Protein AF-A0A0M0JF30-F1 (afdb_monomer)

Sequence (344 aa):
MTTSAVTVLGWRHLWGKITLVKEGELALVRTWDGRMRVLGRGLYLSSTVGPTAVRKHNSNEDYMQLGIFHVVHVVPGKVGLATHNGKPLLLTEGHHMINDALFKFERSADLTDEYIHVSTAHIITVPTDKIGLAIIAGEGHILSPGRHIFNDPVFQFIGFKDSTEPHIGLHSKHRLYVPKGQIALVAVDGQPHMLENGVYCFDAAAFVYKQTADAKTPYLFIHTLHRMYLPEGQIALVMYDGRGELIETPGVHVIDSPTFELKGFEKSTVEFMTVGECSRVLVKAGHVGKLNISGSNELLPPGVHEYRETQNVSYEGSSPRTCVFSLRNGFLNCLNNVHVCLSS

Organism: NCBI:txid1460289

Mean predicted aligned error: 9.82 Å

Secondary structure (DSSP, 8-state):
-------HHHHHHHHTTEEEEPTTEEEEEE-TTS-EEEE-SEEEEHHHH--SEEEEEETT-SEEEETTEEEEEE-TTEEEEEEETTEEEEEPSEEEEEE-TTEEEEEEEETT-SEEEETTEEEEEE-TTEEEEEEETTEEEEEPSEEEEEE-TT-EEEEEEETT-SEEEETTEEEEEE-TTEEEEEEETTEEEEE-SEEEEEE-SSEEEEEEEETT-SEEEETTEEEEEE-TTEEEEEEETTEEEEE-S-EEEEEE-TT-EEEEEEETT-SEEEETTEEEEEE-TT--EEEEETTEEEEE-SEEEEEE-SS-EEEE------------SS-----S--------

Solvent-accessible surface area (backbone atoms only — not comparable to full-atom values): 19879 Å² total; per-residue (Å²): 136,85,80,78,76,77,51,74,70,56,53,60,58,50,58,78,35,52,47,75,32,50,86,68,27,34,30,46,30,32,30,71,88,68,47,79,48,83,41,60,64,44,81,45,58,29,90,86,39,44,52,82,44,76,48,77,41,55,63,84,52,48,67,48,77,60,90,42,36,37,41,37,45,22,55,82,70,29,36,26,36,27,29,48,77,85,39,58,39,80,38,64,58,45,79,45,80,46,82,43,78,55,53,44,80,76,50,74,44,56,69,81,48,49,72,46,76,37,90,38,31,38,40,36,43,28,50,86,66,28,30,31,35,34,32,52,84,86,41,46,44,80,39,66,54,44,79,47,79,47,79,42,82,64,55,42,81,76,49,75,45,59,54,77,46,52,70,46,76,38,81,34,34,35,41,36,36,27,56,84,68,23,31,31,40,36,26,54,75,81,44,62,47,78,40,58,57,46,79,48,78,48,82,40,83,50,63,43,81,77,51,74,44,56,60,73,46,52,68,47,78,44,95,34,40,36,37,36,36,39,56,82,66,35,29,39,33,30,32,47,82,87,39,28,44,76,48,61,76,56,44,79,49,78,47,82,42,82,57,58,42,82,77,50,77,44,55,62,82,50,48,68,50,75,32,80,30,28,36,41,38,44,25,53,85,81,30,53,31,37,38,33,55,82,86,44,78,45,80,37,67,54,45,81,46,80,44,81,50,86,56,72,73,47,78,51,83,46,72,72,69,78,80,75,79,75,85,73,73,100,63,92,74,89,74,90,73,90,80,82,84,85,82,130

pLDDT: mean 88.03, std 17.02, range [33.09, 98.56]

Nearest PDB structures (foldseek):
  5zt5-assembly1_A  TM=2.927E-01  e=8.020E-01  Salmonella enterica subsp. enterica serovar Typhimurium str. LT2
  5zt6-assembly1_A  TM=2.930E-01  e=1.069E+00  Salmonella enterica subsp. enterica serovar Typhimurium str. LT2
  5zvx-assembly1_A  TM=3.028E-01  e=1.176E+00  Salmonella enterica subsp. enterica serovar Typhimurium str. LT2
  5zv0-assembly1_A  TM=2.979E-01  e=1.234E+00  Salmonella enterica subsp. enterica serovar Typhimurium str. LT2
  8eeu-assembly1_B  TM=1.040E-01  e=6.659E-02  Venezuelan equine encephalitis virus

Structure (mmCIF, N/CA/C/O backbone):
data_AF-A0A0M0JF30-F1
#
_entry.id   AF-A0A0M0JF30-F1
#
loop_
_atom_site.group_PDB
_atom_site.id
_atom_site.type_symbol
_atom_site.label_atom_id
_atom_site.label_alt_id
_atom_site.label_comp_id
_atom_site.label_asym_id
_atom_site.label_entity_id
_atom_site.label_seq_id
_atom_site.pdbx_PDB_ins_code
_atom_site.Cartn_x
_atom_site.Cartn_y
_atom_site.Cartn_z
_atom_site.occupancy
_atom_site.B_iso_or_equiv
_atom_site.auth_seq_id
_atom_site.auth_comp_id
_atom_site.auth_asym_id
_atom_site.auth_atom_id
_atom_site.pdbx_PDB_model_num
ATOM 1 N N . MET A 1 1 ? 61.739 5.883 -66.279 1.00 41.72 1 MET A N 1
ATOM 2 C CA . MET A 1 1 ? 60.907 6.517 -65.235 1.00 41.72 1 MET A CA 1
ATOM 3 C C . MET A 1 1 ? 59.865 7.383 -65.923 1.00 41.72 1 MET A C 1
ATOM 5 O O . MET A 1 1 ? 60.154 8.513 -66.282 1.00 41.72 1 MET A O 1
ATOM 9 N N . THR A 1 2 ? 58.693 6.825 -66.210 1.00 39.97 2 THR A N 1
ATOM 10 C CA . THR A 1 2 ? 57.559 7.564 -66.776 1.00 39.97 2 THR A CA 1
ATOM 11 C C . THR A 1 2 ? 56.780 8.189 -65.626 1.00 39.97 2 THR A C 1
ATOM 13 O O . THR A 1 2 ? 56.027 7.510 -64.932 1.00 39.97 2 THR A O 1
ATOM 16 N N . THR A 1 3 ? 57.014 9.474 -65.378 1.00 46.22 3 THR A N 1
ATOM 17 C CA . THR A 1 3 ? 56.206 10.306 -64.487 1.00 46.22 3 THR A CA 1
ATOM 18 C C . THR A 1 3 ? 54.838 10.506 -65.131 1.00 46.22 3 THR A C 1
ATOM 20 O O . THR A 1 3 ? 54.646 11.380 -65.972 1.00 46.22 3 THR A O 1
ATOM 23 N N . SER A 1 4 ? 53.878 9.654 -64.775 1.00 49.16 4 SER A N 1
ATOM 24 C CA . SER A 1 4 ? 52.482 9.820 -65.170 1.00 49.16 4 SER A CA 1
ATOM 25 C C . SER A 1 4 ? 51.970 11.144 -64.604 1.00 49.16 4 SER A C 1
ATOM 27 O O . SER A 1 4 ? 51.728 11.267 -63.403 1.00 49.16 4 SER A O 1
ATOM 29 N N . ALA A 1 5 ? 51.849 12.155 -65.462 1.00 51.00 5 ALA A N 1
ATOM 30 C CA . ALA A 1 5 ? 51.277 13.441 -65.108 1.00 51.00 5 ALA A CA 1
ATOM 31 C C . ALA A 1 5 ? 49.800 13.234 -64.751 1.00 51.00 5 ALA A C 1
ATOM 33 O O . ALA A 1 5 ? 48.959 13.013 -65.622 1.00 51.00 5 ALA A O 1
ATOM 34 N N . VAL A 1 6 ? 49.477 13.283 -63.457 1.00 53.25 6 VAL A N 1
ATOM 35 C CA . VAL A 1 6 ? 48.089 13.359 -62.998 1.00 53.25 6 VAL A CA 1
ATOM 36 C C . VAL A 1 6 ? 47.555 14.706 -63.474 1.00 53.25 6 VAL A C 1
ATOM 38 O O . VAL A 1 6 ? 47.860 15.752 -62.908 1.00 53.25 6 VAL A O 1
ATOM 41 N N . THR A 1 7 ? 46.801 14.689 -64.570 1.00 58.72 7 THR A N 1
ATOM 42 C CA . THR A 1 7 ? 46.134 15.871 -65.122 1.00 58.72 7 THR A CA 1
ATOM 43 C C . THR A 1 7 ? 45.338 16.586 -64.028 1.00 58.72 7 THR A C 1
ATOM 45 O O . THR A 1 7 ? 44.637 15.935 -63.256 1.00 58.72 7 THR A O 1
ATOM 48 N N . VAL A 1 8 ? 45.403 17.920 -63.985 1.00 59.78 8 VAL A N 1
ATOM 49 C CA . VAL A 1 8 ? 44.746 18.810 -62.998 1.00 59.78 8 VAL A CA 1
ATOM 50 C C . VAL A 1 8 ? 43.248 18.499 -62.786 1.00 59.78 8 VAL A C 1
ATOM 52 O O . VAL A 1 8 ? 42.714 18.693 -61.693 1.00 59.78 8 VAL A O 1
ATOM 55 N N . LEU A 1 9 ? 42.577 17.938 -63.799 1.00 59.94 9 LEU A N 1
ATOM 56 C CA . LEU A 1 9 ? 41.198 17.436 -63.724 1.00 59.94 9 LEU A CA 1
ATOM 57 C C . LEU A 1 9 ? 41.025 16.266 -62.735 1.00 59.94 9 LEU A C 1
ATOM 59 O O . LEU A 1 9 ? 40.041 16.221 -61.997 1.00 59.94 9 LEU A O 1
ATOM 63 N N . GLY A 1 10 ? 42.001 15.361 -62.658 1.00 63.41 10 GLY A N 1
ATOM 64 C CA . GLY A 1 10 ? 42.012 14.241 -61.716 1.00 63.41 10 GLY A CA 1
ATOM 65 C C . GLY A 1 10 ? 42.163 14.686 -60.260 1.00 63.41 10 GLY A C 1
ATOM 66 O O . GLY A 1 10 ? 41.569 14.079 -59.373 1.00 63.41 10 GLY A O 1
ATOM 67 N N . TRP A 1 11 ? 42.876 15.790 -60.007 1.00 67.81 11 TRP A N 1
ATOM 68 C CA . TRP A 1 11 ? 43.065 16.330 -58.656 1.00 67.81 11 TRP A CA 1
ATOM 69 C C . TRP A 1 11 ? 41.749 16.852 -58.071 1.00 67.81 11 TRP A C 1
ATOM 71 O O . TRP A 1 11 ? 41.362 16.446 -56.980 1.00 67.81 11 TRP A O 1
ATOM 81 N N . ARG A 1 12 ? 40.992 17.671 -58.819 1.00 67.25 12 ARG A N 1
ATOM 82 C CA . ARG A 1 12 ? 39.662 18.149 -58.378 1.00 67.25 12 ARG A CA 1
ATOM 83 C C . ARG A 1 12 ? 38.691 16.996 -58.107 1.00 67.25 12 ARG A C 1
ATOM 85 O O . ARG A 1 12 ? 37.943 17.046 -57.133 1.00 67.25 12 ARG A O 1
ATOM 92 N N . HIS A 1 13 ? 38.745 15.943 -58.924 1.00 69.06 13 HIS A N 1
ATOM 93 C CA . HIS A 1 13 ? 37.949 14.735 -58.713 1.00 69.06 13 HIS A CA 1
ATOM 94 C C . HIS A 1 13 ? 38.357 13.967 -57.440 1.00 69.06 13 HIS A C 1
ATOM 96 O O . HIS A 1 13 ? 37.501 13.396 -56.767 1.00 69.06 13 HIS A O 1
ATOM 102 N N . LEU A 1 14 ? 39.645 13.985 -57.078 1.00 68.06 14 LEU A N 1
ATOM 103 C CA . LEU A 1 14 ? 40.159 13.378 -55.849 1.00 68.06 14 LEU A CA 1
ATOM 104 C C . LEU A 1 14 ? 39.697 14.134 -54.590 1.00 68.06 14 LEU A C 1
ATOM 106 O O . LEU A 1 14 ? 39.295 13.503 -53.618 1.00 68.06 14 LEU A O 1
ATOM 110 N N . TRP A 1 15 ? 39.690 15.472 -54.609 1.00 69.56 15 TRP A N 1
ATOM 111 C CA . TRP A 1 15 ? 39.236 16.281 -53.464 1.00 69.56 15 TRP A CA 1
ATOM 112 C C . TRP A 1 15 ? 37.744 16.134 -53.178 1.00 69.56 15 TRP A C 1
ATOM 114 O O . TRP A 1 15 ? 37.362 16.026 -52.016 1.00 69.56 15 TRP A O 1
ATOM 124 N N . GLY A 1 16 ? 36.907 16.027 -54.217 1.00 70.62 16 GLY A N 1
ATOM 125 C CA . GLY A 1 16 ? 35.475 15.729 -54.059 1.00 70.62 16 GLY A CA 1
ATOM 126 C C . GLY A 1 16 ? 35.187 14.347 -53.452 1.00 70.62 16 GLY A C 1
ATOM 127 O O . GLY A 1 16 ? 34.051 14.038 -53.110 1.00 70.62 16 GLY A O 1
ATOM 128 N N . LYS A 1 17 ? 36.225 13.520 -53.312 1.00 75.62 17 LYS A N 1
ATOM 129 C CA . LYS A 1 17 ? 36.197 12.152 -52.801 1.00 75.62 17 LYS A CA 1
ATOM 130 C C . LYS A 1 17 ? 36.766 12.041 -51.379 1.00 75.62 17 LYS A C 1
ATOM 132 O O . LYS A 1 17 ? 36.772 10.962 -50.793 1.00 75.62 17 LYS A O 1
ATOM 137 N N . ILE A 1 18 ? 37.229 13.127 -50.773 1.00 83.69 18 ILE A N 1
ATOM 138 C CA . ILE A 1 18 ? 37.760 13.088 -49.409 1.00 83.69 18 ILE A CA 1
ATOM 139 C C . ILE A 1 18 ? 36.637 13.358 -48.403 1.00 83.69 18 ILE A C 1
ATOM 141 O O . ILE A 1 18 ? 35.949 14.373 -48.470 1.00 83.69 18 ILE A O 1
ATOM 145 N N . THR A 1 19 ? 36.467 12.456 -47.437 1.00 86.38 19 THR A N 1
ATOM 146 C CA . THR A 1 19 ? 35.558 12.639 -46.301 1.00 86.38 19 THR A CA 1
ATOM 147 C C . THR A 1 19 ? 36.366 12.998 -45.059 1.00 86.38 19 THR A C 1
ATOM 149 O O . THR A 1 19 ? 37.074 12.159 -44.509 1.00 86.38 19 THR A O 1
ATOM 152 N N . LEU A 1 20 ? 36.250 14.247 -44.605 1.00 90.75 20 LEU A N 1
ATOM 153 C CA . LEU A 1 20 ? 36.764 14.690 -43.307 1.00 90.75 20 LEU A CA 1
ATOM 154 C C . LEU A 1 20 ? 35.711 14.445 -42.222 1.00 90.75 20 LEU A C 1
ATOM 156 O O . LEU A 1 20 ? 34.623 15.012 -42.311 1.00 90.75 20 LEU A O 1
ATOM 160 N N . VAL A 1 21 ? 36.029 13.647 -41.210 1.00 91.44 21 VAL A N 1
ATOM 161 C CA . VAL A 1 21 ? 35.212 13.479 -40.001 1.00 91.44 21 VAL A CA 1
ATOM 162 C C . VAL A 1 21 ? 35.856 14.303 -38.895 1.00 91.44 21 VAL A C 1
ATOM 164 O O . VAL A 1 21 ? 37.025 14.076 -38.559 1.00 91.44 21 VAL A O 1
ATOM 167 N N . LYS A 1 22 ? 35.132 15.305 -38.390 1.00 93.12 22 LYS A N 1
ATOM 168 C CA . LYS A 1 22 ? 35.663 16.212 -37.368 1.00 93.12 22 LYS A CA 1
ATOM 169 C C . LYS A 1 22 ? 35.711 15.526 -36.002 1.00 93.12 22 LYS A C 1
ATOM 171 O O . LYS A 1 22 ? 35.195 14.431 -35.801 1.00 93.12 22 LYS A O 1
ATOM 176 N N . GLU A 1 23 ? 36.375 16.172 -35.054 1.00 92.62 23 GLU A N 1
ATOM 177 C CA . GLU A 1 23 ? 36.302 15.762 -33.654 1.00 92.62 23 GLU A CA 1
ATOM 178 C C . GLU A 1 23 ? 34.869 15.904 -33.132 1.00 92.62 23 GLU A C 1
ATOM 180 O O . GLU A 1 23 ? 34.202 16.891 -33.436 1.00 92.62 23 GLU A O 1
ATOM 185 N N . GLY A 1 24 ? 34.391 14.897 -32.399 1.00 89.56 24 GLY A N 1
ATOM 186 C CA . GLY A 1 24 ? 32.994 14.826 -31.966 1.00 89.56 24 GLY A CA 1
ATOM 187 C C . GLY A 1 24 ? 32.004 14.453 -33.076 1.00 89.56 24 GLY A C 1
ATOM 188 O O . GLY A 1 24 ? 30.802 14.558 -32.868 1.00 89.56 24 GLY A O 1
ATOM 189 N N . GLU A 1 25 ? 32.472 14.024 -34.254 1.00 91.50 25 GLU A N 1
ATOM 190 C CA . GLU A 1 25 ? 31.624 13.450 -35.302 1.00 91.50 25 GLU A CA 1
ATOM 191 C C . GLU A 1 25 ? 31.934 11.959 -35.496 1.00 91.50 25 GLU A C 1
ATOM 193 O O . GLU A 1 25 ? 33.078 11.513 -35.385 1.00 91.50 25 GLU A O 1
ATOM 198 N N . LEU A 1 26 ? 30.906 11.192 -35.848 1.00 90.69 26 LEU A N 1
ATOM 199 C CA . LEU A 1 26 ? 31.018 9.843 -36.393 1.00 90.69 26 LEU A CA 1
ATOM 200 C C . LEU A 1 26 ? 30.411 9.838 -37.794 1.00 90.69 26 LEU A C 1
ATOM 202 O O . LEU A 1 26 ? 29.371 10.453 -38.035 1.00 90.69 26 LEU A O 1
ATOM 206 N N . ALA A 1 27 ? 31.049 9.146 -38.737 1.00 89.56 27 ALA A N 1
ATOM 207 C CA . ALA A 1 27 ? 30.497 8.971 -40.076 1.00 89.56 27 ALA A CA 1
ATOM 208 C C . ALA A 1 27 ? 30.123 7.512 -40.329 1.00 89.56 27 ALA A C 1
ATOM 210 O O . ALA A 1 27 ? 30.971 6.622 -40.274 1.00 89.56 27 ALA A O 1
ATOM 211 N N . LEU A 1 28 ? 28.856 7.278 -40.664 1.00 90.44 28 LEU A N 1
ATOM 212 C CA . LEU A 1 28 ? 28.396 6.004 -41.200 1.00 90.44 28 LEU A CA 1
ATOM 213 C C . LEU A 1 28 ? 28.615 6.002 -42.708 1.00 90.44 28 LEU A C 1
ATOM 215 O O . LEU A 1 28 ? 28.140 6.900 -43.412 1.00 90.44 28 LEU A O 1
ATOM 219 N N . VAL A 1 29 ? 29.335 4.997 -43.203 1.00 89.00 29 VAL A N 1
ATOM 220 C CA . VAL A 1 29 ? 29.642 4.858 -44.628 1.00 89.00 29 VAL A CA 1
ATOM 221 C C . VAL A 1 29 ? 29.258 3.483 -45.148 1.00 89.00 29 VAL A C 1
ATOM 223 O O . VAL A 1 29 ? 29.541 2.467 -44.511 1.00 89.00 29 VAL A O 1
ATOM 226 N N . ARG A 1 30 ? 28.641 3.455 -46.333 1.00 87.00 30 ARG A N 1
ATOM 227 C CA . ARG A 1 30 ? 28.403 2.218 -47.085 1.00 87.00 30 ARG A CA 1
ATOM 228 C C . ARG A 1 30 ? 29.497 2.042 -48.120 1.00 87.00 30 ARG A C 1
ATOM 230 O O . ARG A 1 30 ? 29.514 2.782 -49.101 1.00 87.00 30 ARG A O 1
ATOM 237 N N . THR A 1 31 ? 30.392 1.085 -47.911 1.00 83.75 31 THR A N 1
ATOM 238 C CA . THR A 1 31 ? 31.472 0.784 -48.850 1.00 83.75 31 THR A CA 1
ATOM 239 C C . THR A 1 31 ? 30.946 0.227 -50.175 1.00 83.75 31 THR A C 1
ATOM 241 O O . THR A 1 31 ? 29.804 -0.221 -50.276 1.00 83.75 31 THR A O 1
ATOM 244 N N . TRP A 1 32 ? 31.776 0.261 -51.219 1.00 81.44 32 TRP A N 1
ATOM 245 C CA . TRP A 1 32 ? 31.429 -0.252 -52.554 1.00 81.44 32 TRP A CA 1
ATOM 246 C C . TRP A 1 32 ? 31.109 -1.759 -52.574 1.00 81.44 32 TRP A C 1
ATOM 248 O O . TRP A 1 32 ? 30.333 -2.203 -53.413 1.00 81.44 32 TRP A O 1
ATOM 258 N N . ASP A 1 33 ? 31.657 -2.530 -51.630 1.00 83.06 33 ASP A N 1
ATOM 259 C CA . ASP A 1 33 ? 31.335 -3.948 -51.396 1.00 83.06 33 ASP A CA 1
ATOM 260 C C . ASP A 1 33 ? 29.982 -4.142 -50.675 1.00 83.06 33 ASP A C 1
ATOM 262 O O . ASP A 1 33 ? 29.605 -5.257 -50.321 1.00 83.06 33 ASP A O 1
ATOM 266 N N . GLY A 1 34 ? 29.260 -3.048 -50.420 1.00 82.12 34 GLY A N 1
ATOM 267 C CA . GLY A 1 34 ? 27.979 -3.026 -49.732 1.00 82.12 34 GLY A CA 1
ATOM 268 C C . GLY A 1 34 ? 28.070 -3.114 -48.209 1.00 82.12 34 GLY A C 1
ATOM 269 O O . GLY A 1 34 ? 27.023 -3.012 -47.569 1.00 82.12 34 GLY A O 1
ATOM 270 N N . ARG A 1 35 ? 29.266 -3.273 -47.622 1.00 84.31 35 ARG A N 1
ATOM 271 C CA . ARG A 1 35 ? 29.443 -3.334 -46.164 1.00 84.31 35 ARG A CA 1
ATOM 272 C C . ARG A 1 35 ? 29.259 -1.959 -45.525 1.00 84.31 35 ARG A C 1
ATOM 274 O O . ARG A 1 35 ? 29.458 -0.916 -46.143 1.00 84.31 35 ARG A O 1
ATOM 281 N N . MET A 1 36 ? 28.883 -1.961 -44.255 1.00 85.94 36 MET A N 1
ATOM 282 C CA . MET A 1 36 ? 28.769 -0.747 -43.454 1.00 85.94 36 MET A CA 1
ATOM 283 C C . MET A 1 36 ? 30.015 -0.593 -42.591 1.00 85.94 36 MET A C 1
ATOM 285 O O . MET A 1 36 ? 30.516 -1.575 -42.041 1.00 85.94 36 MET A O 1
ATOM 289 N N . ARG A 1 37 ? 30.532 0.631 -42.479 1.00 86.06 37 ARG A N 1
ATOM 290 C CA . ARG A 1 37 ? 31.631 0.964 -41.566 1.00 86.06 37 ARG A CA 1
ATOM 291 C C . ARG A 1 37 ? 31.313 2.244 -40.805 1.00 86.06 37 ARG A C 1
ATOM 293 O O . ARG A 1 37 ? 30.724 3.169 -41.362 1.00 86.06 37 ARG A O 1
ATOM 300 N N . VAL A 1 38 ? 31.741 2.292 -39.547 1.00 87.88 38 VAL A N 1
ATOM 301 C CA . VAL A 1 38 ? 31.746 3.509 -38.729 1.00 87.88 38 VAL A CA 1
ATOM 302 C C . VAL A 1 38 ? 33.148 4.106 -38.802 1.00 87.88 38 VAL A C 1
ATOM 304 O O . VAL A 1 38 ? 34.129 3.415 -38.531 1.00 87.88 38 VAL A O 1
ATOM 307 N N . LEU A 1 39 ? 33.255 5.366 -39.210 1.00 89.25 39 LEU A N 1
ATOM 308 C CA . LEU A 1 39 ? 34.511 6.109 -39.259 1.00 89.25 39 LEU A CA 1
ATOM 309 C C . LEU A 1 39 ? 34.540 7.121 -38.109 1.00 89.25 39 LEU A C 1
ATOM 311 O O . LEU A 1 39 ? 33.602 7.904 -37.954 1.00 89.25 39 LEU A O 1
ATOM 315 N N . GLY A 1 40 ? 35.613 7.089 -37.316 1.00 88.25 40 GLY A N 1
ATOM 316 C CA . GLY A 1 40 ? 35.889 8.083 -36.276 1.00 88.25 40 GLY A CA 1
ATOM 317 C C . GLY A 1 40 ? 36.550 9.345 -36.837 1.00 88.25 40 GLY A C 1
ATOM 318 O O . GLY A 1 40 ? 36.557 9.562 -38.046 1.00 88.25 40 GLY A O 1
ATOM 319 N N . ARG A 1 41 ? 37.143 10.170 -35.966 1.00 92.56 41 ARG A N 1
ATOM 320 C CA . ARG A 1 41 ? 37.887 11.380 -36.361 1.00 92.56 41 ARG A CA 1
ATOM 321 C C . ARG A 1 41 ? 38.999 11.041 -37.359 1.00 92.56 41 ARG A C 1
ATOM 323 O O . ARG A 1 41 ? 39.867 10.221 -37.063 1.00 92.56 41 ARG A O 1
ATOM 330 N N . GLY A 1 42 ? 39.035 11.734 -38.496 1.00 91.38 42 GLY A N 1
ATOM 331 C CA . GLY A 1 42 ? 40.097 11.545 -39.483 1.00 91.38 42 GLY A CA 1
ATOM 332 C C . GLY A 1 42 ? 39.757 12.032 -40.887 1.00 91.38 42 GLY A C 1
ATOM 333 O O . GLY A 1 42 ? 38.645 12.475 -41.175 1.00 91.38 42 GLY A O 1
ATOM 334 N N . LEU A 1 43 ? 40.748 11.943 -41.774 1.00 88.50 43 LEU A N 1
ATOM 335 C CA . LEU A 1 43 ? 40.609 12.230 -43.198 1.00 88.50 43 LEU A CA 1
ATOM 336 C C . LEU A 1 43 ? 40.608 10.909 -43.973 1.00 88.50 43 LEU A C 1
ATOM 338 O O . LEU A 1 43 ? 41.618 10.209 -44.006 1.00 88.50 43 LEU A O 1
ATOM 342 N N . TYR A 1 44 ? 39.487 10.569 -44.605 1.00 86.25 44 TYR A N 1
ATOM 343 C CA . TYR A 1 44 ? 39.319 9.303 -45.317 1.00 86.25 44 TYR A CA 1
ATOM 344 C C . TYR A 1 44 ? 39.184 9.550 -46.821 1.00 86.25 44 TYR A C 1
ATOM 346 O O . TYR A 1 44 ? 38.320 10.311 -47.259 1.00 86.25 44 TYR A O 1
ATOM 354 N N . LEU A 1 45 ? 40.024 8.899 -47.632 1.00 78.06 45 LEU A N 1
ATOM 355 C CA . LEU A 1 45 ? 39.905 8.940 -49.093 1.00 78.06 45 LEU A CA 1
ATOM 356 C C . LEU A 1 45 ? 38.839 7.949 -49.585 1.00 78.06 45 LEU A C 1
ATOM 358 O O . LEU A 1 45 ? 38.889 6.756 -49.278 1.00 78.06 45 LEU A O 1
ATOM 362 N N . SER A 1 46 ? 37.928 8.413 -50.446 1.00 58.41 46 SER A N 1
ATOM 363 C CA . SER A 1 46 ? 36.930 7.564 -51.115 1.00 58.41 46 SER A CA 1
ATOM 364 C C . SER A 1 46 ? 37.547 6.468 -51.978 1.00 58.41 46 SER A C 1
ATOM 366 O O . SER A 1 46 ? 36.844 5.513 -52.273 1.00 58.41 46 SER A O 1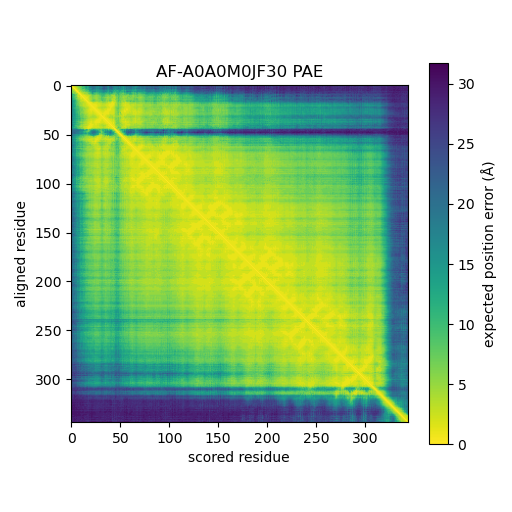
ATOM 368 N N . SER A 1 47 ? 38.808 6.535 -52.403 1.00 51.34 47 SER A N 1
ATOM 369 C CA . SER A 1 47 ? 39.401 5.469 -53.227 1.00 51.34 47 SER A CA 1
ATOM 370 C C . SER A 1 47 ? 39.619 4.157 -52.464 1.00 51.34 47 SER A C 1
ATOM 372 O O . SER A 1 47 ? 39.685 3.106 -53.089 1.00 51.34 47 SER A O 1
ATOM 374 N N . THR A 1 48 ? 39.668 4.190 -51.130 1.00 51.88 48 THR A N 1
ATOM 375 C CA . THR A 1 48 ? 39.844 2.991 -50.286 1.00 51.88 48 THR A CA 1
ATOM 376 C C . THR A 1 48 ? 38.507 2.449 -49.758 1.00 51.88 48 THR A C 1
ATOM 378 O O . THR A 1 48 ? 38.441 1.329 -49.259 1.00 51.88 48 THR A O 1
ATOM 381 N N . VAL A 1 49 ? 37.430 3.242 -49.857 1.00 51.56 49 VAL A N 1
ATOM 382 C CA . VAL A 1 49 ? 36.130 2.977 -49.203 1.00 51.56 49 VAL A CA 1
ATOM 383 C C . VAL A 1 49 ? 34.942 3.140 -50.164 1.00 51.56 49 VAL A C 1
ATOM 385 O O . VAL A 1 49 ? 33.856 2.687 -49.849 1.00 51.56 49 VAL A O 1
ATOM 388 N N . GLY A 1 50 ? 35.117 3.723 -51.352 1.00 57.38 50 GLY A N 1
ATOM 389 C CA . GLY A 1 50 ? 34.087 3.985 -52.367 1.00 57.38 50 GLY A CA 1
ATOM 390 C C . GLY A 1 50 ? 32.691 4.249 -51.804 1.00 57.38 50 GLY A C 1
ATOM 391 O O . GLY A 1 50 ? 31.779 3.523 -52.197 1.00 57.38 50 GLY A O 1
ATOM 392 N N . PRO A 1 51 ? 32.517 5.169 -50.830 1.00 58.91 51 PRO A N 1
ATOM 393 C CA . PRO A 1 51 ? 31.284 5.189 -50.085 1.00 58.91 51 PRO A CA 1
ATOM 394 C C . PRO A 1 51 ? 30.160 5.691 -50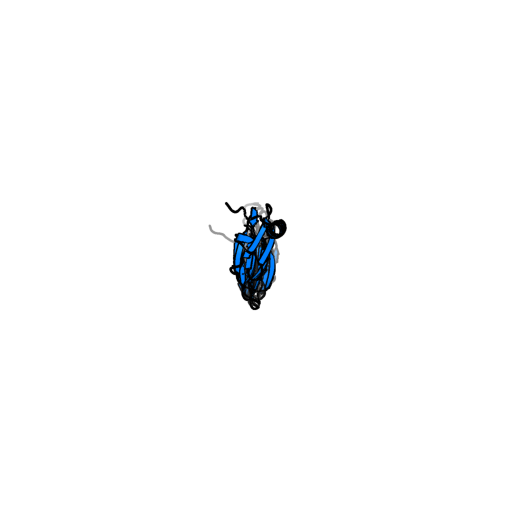.985 1.00 58.91 51 PRO A C 1
ATOM 396 O O . PRO A 1 51 ? 30.186 6.830 -51.446 1.00 58.91 51 PRO A O 1
ATOM 399 N N . THR A 1 52 ? 29.184 4.828 -51.259 1.00 67.56 52 THR A N 1
ATOM 400 C CA . THR A 1 52 ? 27.992 5.188 -52.047 1.00 67.56 52 THR A CA 1
ATOM 401 C C . THR A 1 52 ? 27.104 6.162 -51.282 1.00 67.56 52 THR A C 1
ATOM 403 O O . THR A 1 52 ? 26.387 6.952 -51.887 1.00 67.56 52 THR A O 1
ATOM 406 N N . ALA A 1 53 ? 27.187 6.135 -49.952 1.00 78.06 53 ALA A N 1
ATOM 407 C CA . ALA A 1 53 ? 26.550 7.091 -49.068 1.00 78.06 53 ALA A CA 1
ATOM 408 C C . ALA A 1 53 ? 27.419 7.325 -47.826 1.00 78.06 53 ALA A C 1
ATOM 410 O O . ALA A 1 53 ? 27.994 6.384 -47.270 1.00 78.06 53 ALA A O 1
ATOM 411 N N . VAL A 1 54 ? 27.497 8.586 -47.400 1.00 83.00 54 VAL A N 1
ATOM 412 C CA . VAL A 1 54 ? 28.159 9.026 -46.168 1.00 83.00 54 VAL A CA 1
ATOM 413 C C . VAL A 1 54 ? 27.165 9.877 -45.399 1.00 83.00 54 VAL A C 1
ATOM 415 O O . VAL A 1 54 ? 26.652 10.857 -45.939 1.00 83.00 54 VAL A O 1
ATOM 418 N N . ARG A 1 55 ? 26.927 9.539 -44.134 1.00 88.06 55 ARG A N 1
ATOM 419 C CA . ARG A 1 55 ? 26.154 10.381 -43.220 1.00 88.06 55 ARG A CA 1
ATOM 420 C C . ARG A 1 55 ? 26.989 10.647 -41.980 1.00 88.06 55 ARG A C 1
ATOM 422 O O . ARG A 1 55 ? 27.451 9.708 -41.338 1.00 88.06 55 ARG A O 1
ATOM 429 N N . LYS A 1 56 ? 27.233 11.924 -41.699 1.00 88.88 56 LYS A N 1
ATOM 430 C CA . LYS A 1 56 ? 27.954 12.367 -40.505 1.00 88.88 56 LYS A CA 1
ATOM 431 C C . LYS A 1 56 ? 26.940 12.736 -39.441 1.00 88.88 56 LYS A C 1
ATOM 433 O O . LYS A 1 56 ? 25.930 13.357 -39.761 1.00 88.88 56 LYS A O 1
ATOM 438 N N . HIS A 1 57 ? 27.243 12.357 -38.219 1.00 90.56 57 HIS A N 1
ATOM 439 C CA . HIS A 1 57 ? 26.429 12.595 -37.044 1.00 90.56 57 HIS A CA 1
ATOM 440 C C . HIS A 1 57 ? 27.330 13.075 -35.917 1.00 90.56 57 HIS A C 1
ATOM 442 O O . HIS A 1 57 ? 28.518 12.742 -35.887 1.00 90.56 57 HIS A O 1
ATOM 448 N N . ASN A 1 58 ? 26.776 13.846 -34.989 1.00 90.06 58 ASN A N 1
ATOM 449 C CA . ASN A 1 58 ? 27.487 14.171 -33.763 1.00 90.06 58 ASN A CA 1
ATOM 450 C C . ASN A 1 58 ? 27.659 12.893 -32.922 1.00 90.06 58 ASN A C 1
ATOM 452 O O . ASN A 1 58 ? 26.736 12.091 -32.819 1.00 90.06 58 ASN A O 1
ATOM 456 N N . SER A 1 59 ? 28.823 12.685 -32.306 1.00 83.38 59 SER A N 1
ATOM 457 C CA . SER A 1 59 ? 29.090 11.531 -31.435 1.00 83.38 59 SER A CA 1
ATOM 458 C C . SER A 1 59 ? 28.158 11.461 -30.223 1.00 83.38 59 SER A C 1
ATOM 460 O O . SER A 1 59 ? 28.016 10.399 -29.625 1.00 83.38 59 SER A O 1
ATOM 462 N N . ASN A 1 60 ? 27.537 12.587 -29.869 1.00 86.31 60 ASN A N 1
ATOM 463 C CA . ASN A 1 60 ? 26.583 12.697 -28.771 1.00 86.31 60 ASN A CA 1
ATOM 464 C C . ASN A 1 60 ? 25.137 12.406 -29.202 1.00 86.31 60 ASN A C 1
ATOM 466 O O . ASN A 1 60 ? 24.244 12.465 -28.365 1.00 86.31 60 ASN A O 1
ATOM 470 N N . GLU A 1 61 ? 24.879 12.141 -30.487 1.00 90.62 61 GLU A N 1
ATOM 471 C CA . GLU A 1 61 ? 23.557 11.696 -30.930 1.00 90.62 61 GLU A CA 1
ATOM 472 C C . GLU A 1 61 ? 23.326 10.240 -30.513 1.00 90.62 61 GLU A C 1
ATOM 474 O O . GLU A 1 61 ? 24.083 9.343 -30.884 1.00 90.62 61 GLU A O 1
ATOM 479 N N . ASP A 1 62 ? 22.232 10.003 -29.787 1.00 92.69 62 ASP A N 1
ATOM 480 C CA . ASP A 1 62 ? 21.829 8.670 -29.322 1.00 92.69 62 ASP A CA 1
ATOM 481 C C . ASP A 1 62 ? 21.484 7.712 -30.482 1.00 92.69 62 ASP A C 1
ATOM 483 O O . ASP A 1 62 ? 21.489 6.494 -30.304 1.00 92.69 62 ASP A O 1
ATOM 487 N N . TYR A 1 63 ? 21.174 8.233 -31.677 1.00 95.94 63 TYR A N 1
ATOM 488 C CA . TYR A 1 63 ? 20.702 7.435 -32.809 1.00 95.94 63 TYR A CA 1
ATOM 489 C C . TYR A 1 63 ? 21.220 7.920 -34.160 1.00 95.94 63 TYR A C 1
ATOM 491 O O . TYR A 1 63 ? 21.060 9.079 -34.537 1.00 95.94 63 TYR A O 1
ATOM 499 N N . MET A 1 64 ? 21.762 6.984 -34.937 1.00 94.19 64 MET A N 1
ATOM 500 C CA . MET A 1 64 ? 22.234 7.201 -36.299 1.00 94.19 64 MET A CA 1
ATOM 501 C C . MET A 1 64 ? 21.670 6.123 -37.226 1.00 94.19 64 MET A C 1
ATOM 503 O O . MET A 1 64 ? 21.645 4.940 -36.882 1.00 94.19 64 MET A O 1
ATOM 507 N N . GLN A 1 65 ? 21.258 6.518 -38.433 1.00 94.00 65 GLN A N 1
ATOM 508 C CA . GLN A 1 65 ? 20.690 5.594 -39.419 1.00 94.00 65 GLN A CA 1
ATOM 509 C C . GLN A 1 65 ? 21.209 5.868 -40.829 1.00 94.00 65 GLN A C 1
ATOM 511 O O . GLN A 1 65 ? 21.143 6.999 -41.332 1.00 94.00 65 GLN A O 1
ATOM 516 N N . LEU A 1 66 ? 21.638 4.798 -41.502 1.00 92.38 66 LEU A N 1
ATOM 517 C CA . LEU A 1 66 ? 21.992 4.798 -42.917 1.00 92.38 66 LEU A CA 1
ATOM 518 C C . LEU A 1 66 ? 21.404 3.555 -43.609 1.00 92.38 66 LEU A C 1
ATOM 520 O O . LEU A 1 66 ? 21.962 2.462 -43.550 1.00 92.38 66 LEU A O 1
ATOM 524 N N . GLY A 1 67 ? 20.263 3.731 -44.283 1.00 90.25 67 GLY A N 1
ATOM 525 C CA . GLY A 1 67 ? 19.508 2.628 -44.881 1.00 90.25 67 GLY A CA 1
ATOM 526 C C . GLY A 1 67 ? 18.885 1.726 -43.811 1.00 90.25 67 GLY A C 1
ATOM 527 O O . GLY A 1 67 ? 18.190 2.217 -42.925 1.00 90.25 67 GLY A O 1
ATOM 528 N N . ILE A 1 68 ? 19.159 0.424 -43.908 1.00 92.50 68 ILE A N 1
ATOM 529 C CA . ILE A 1 68 ? 18.723 -0.615 -42.954 1.00 92.50 68 ILE A CA 1
ATOM 530 C C . ILE A 1 68 ? 19.694 -0.793 -41.774 1.00 92.50 68 ILE A C 1
ATOM 532 O O . ILE A 1 68 ? 19.523 -1.688 -40.954 1.00 92.50 68 ILE A O 1
ATOM 536 N N . PHE A 1 69 ? 20.763 0.007 -41.729 1.00 93.00 69 PHE A N 1
ATOM 537 C CA . PHE A 1 69 ? 21.774 -0.055 -40.685 1.00 93.00 69 PHE A CA 1
ATOM 538 C C . PHE A 1 69 ? 21.552 1.060 -39.667 1.00 93.00 69 PHE A C 1
ATOM 540 O O . PHE A 1 69 ? 21.484 2.243 -40.022 1.00 93.00 69 PHE A O 1
ATOM 547 N N . HIS A 1 70 ? 21.488 0.664 -38.405 1.00 94.75 70 HIS A N 1
ATOM 548 C CA . HIS A 1 70 ? 21.188 1.501 -37.258 1.00 94.75 70 HIS A CA 1
ATOM 549 C C . HIS A 1 70 ? 22.334 1.402 -36.257 1.00 94.75 70 HIS A C 1
ATOM 551 O O . HIS A 1 70 ? 22.796 0.306 -35.938 1.00 94.75 70 HIS A O 1
ATOM 557 N N . VAL A 1 71 ? 22.779 2.547 -35.751 1.00 94.50 71 VAL A N 1
ATOM 558 C CA . VAL A 1 71 ? 23.699 2.624 -34.617 1.00 94.50 71 VAL A CA 1
ATOM 559 C C . VAL A 1 71 ? 23.000 3.395 -33.515 1.00 94.50 71 VAL A C 1
ATOM 561 O O . VAL A 1 71 ? 22.624 4.549 -33.711 1.00 94.50 71 VAL A O 1
ATOM 564 N N . VAL A 1 72 ? 22.808 2.741 -32.376 1.00 96.62 72 VAL A N 1
ATOM 565 C CA . VAL A 1 72 ? 22.211 3.335 -31.181 1.00 96.62 72 VAL A CA 1
ATOM 566 C C . VAL A 1 72 ? 23.284 3.426 -30.111 1.00 96.62 72 VAL A C 1
ATOM 568 O O . VAL A 1 72 ? 23.970 2.443 -29.835 1.00 96.62 72 VAL A O 1
ATOM 571 N N . HIS A 1 73 ? 23.429 4.595 -29.508 1.00 95.44 73 HIS A N 1
ATOM 572 C CA . HIS A 1 73 ? 24.263 4.803 -28.338 1.00 95.44 73 HIS A CA 1
ATOM 573 C C . HIS A 1 73 ? 23.363 5.068 -27.133 1.00 95.44 73 HIS A C 1
ATOM 575 O O . HIS A 1 73 ? 22.680 6.086 -27.069 1.00 95.44 73 HIS A O 1
ATOM 581 N N . VAL A 1 74 ? 23.356 4.135 -26.184 1.00 96.75 74 VAL A N 1
ATOM 582 C CA . VAL A 1 74 ? 22.622 4.271 -24.926 1.00 96.75 74 VAL A CA 1
ATOM 583 C C . VAL A 1 74 ? 23.620 4.636 -23.838 1.00 96.75 74 VAL A C 1
ATOM 585 O O . VAL A 1 74 ? 24.464 3.826 -23.450 1.00 96.75 74 VAL A O 1
ATOM 588 N N . VAL A 1 75 ? 23.531 5.875 -23.364 1.00 95.75 75 VAL A N 1
ATOM 589 C CA . VAL A 1 75 ? 24.388 6.401 -22.294 1.00 95.75 75 VAL A CA 1
ATOM 590 C C . VAL A 1 75 ? 24.118 5.642 -20.981 1.00 95.75 75 VAL A C 1
ATOM 592 O O . VAL A 1 75 ? 22.960 5.298 -20.723 1.00 95.75 75 VAL A O 1
ATOM 595 N N . PRO A 1 76 ? 25.135 5.398 -20.128 1.00 96.31 76 PRO A N 1
ATOM 596 C CA . PRO A 1 76 ? 24.928 4.819 -18.803 1.00 96.31 76 PRO A CA 1
ATOM 597 C C . PRO A 1 76 ? 23.846 5.552 -18.004 1.00 96.31 76 PRO A C 1
ATOM 599 O O . PRO A 1 76 ? 23.767 6.781 -18.028 1.00 96.31 76 PRO A O 1
ATOM 602 N N . GLY A 1 77 ? 23.000 4.792 -17.311 1.00 94.88 77 GLY A N 1
ATOM 603 C CA . GLY A 1 77 ? 21.836 5.331 -16.596 1.00 94.88 77 GLY A CA 1
ATOM 604 C C . GLY A 1 77 ? 20.593 5.555 -17.464 1.00 94.88 77 GLY A C 1
ATOM 605 O O . GLY A 1 77 ? 19.540 5.872 -16.923 1.00 94.88 77 GLY A O 1
ATOM 606 N N . LYS A 1 78 ? 20.663 5.336 -18.783 1.00 97.06 78 LYS A N 1
ATOM 607 C CA . LYS A 1 78 ? 19.500 5.339 -19.680 1.00 97.06 78 LYS A CA 1
ATOM 608 C C . LYS A 1 78 ? 19.178 3.940 -20.203 1.00 97.06 78 LYS A C 1
ATOM 610 O O . LYS A 1 78 ? 20.000 3.028 -20.160 1.00 97.06 78 LYS A O 1
ATOM 615 N N . VAL A 1 79 ? 17.971 3.787 -20.736 1.00 97.38 79 VAL A N 1
A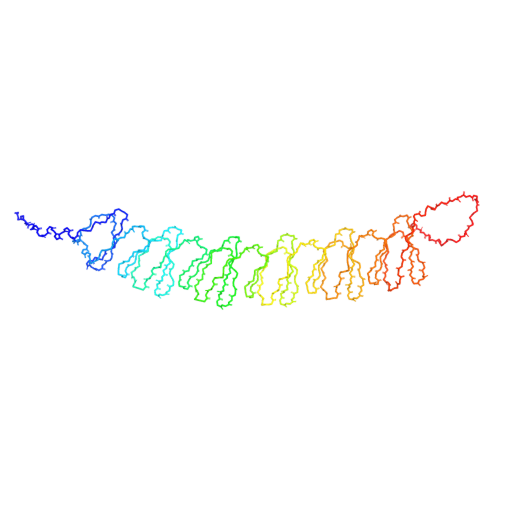TOM 616 C CA . VAL A 1 79 ? 17.535 2.626 -21.518 1.00 97.38 79 VAL A CA 1
ATOM 617 C C . VAL A 1 79 ? 17.127 3.084 -22.914 1.00 97.38 79 VAL A C 1
ATOM 619 O O . VAL A 1 79 ? 16.402 4.068 -23.069 1.00 97.38 79 VAL A O 1
ATOM 622 N N . GLY A 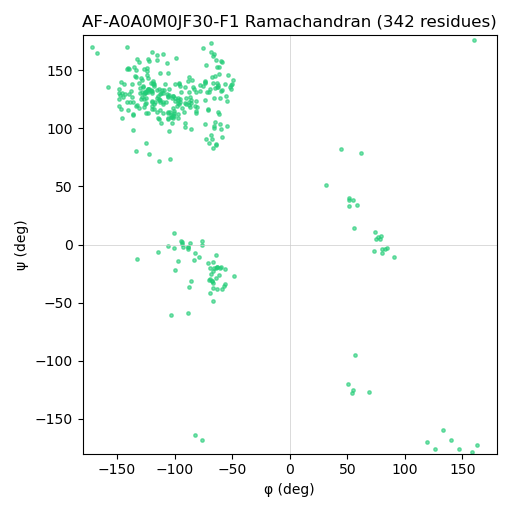1 80 ? 17.608 2.390 -23.944 1.00 97.62 80 GLY A N 1
ATOM 623 C CA . GLY A 1 80 ? 17.186 2.639 -25.318 1.00 97.62 80 GLY A CA 1
ATOM 624 C C . GLY A 1 80 ? 15.860 1.942 -25.597 1.00 97.62 80 GLY A C 1
ATOM 625 O O . GLY A 1 80 ? 15.750 0.729 -25.430 1.00 97.62 80 GLY A O 1
ATOM 626 N N . LEU A 1 81 ? 14.857 2.697 -26.031 1.00 98.12 81 LEU A N 1
ATOM 627 C CA . LEU A 1 81 ? 13.539 2.187 -26.386 1.00 98.12 81 LEU A CA 1
ATOM 628 C C . LEU A 1 81 ? 13.452 2.010 -27.897 1.00 98.12 81 LEU A C 1
ATOM 630 O O . LEU A 1 81 ? 13.593 2.971 -28.660 1.00 98.12 81 LEU A O 1
ATOM 634 N N . ALA A 1 82 ? 13.219 0.779 -28.333 1.00 98.00 82 ALA A N 1
ATOM 635 C CA . ALA A 1 82 ? 13.089 0.442 -29.737 1.00 98.00 82 ALA A CA 1
ATOM 636 C C . ALA A 1 82 ? 11.999 -0.607 -29.963 1.00 98.00 82 ALA A C 1
ATOM 638 O O . ALA A 1 82 ? 11.496 -1.243 -29.037 1.00 98.00 82 ALA A O 1
ATOM 639 N N . THR A 1 83 ? 11.663 -0.822 -31.228 1.00 98.06 83 THR A N 1
ATOM 640 C CA . THR A 1 83 ? 10.883 -1.968 -31.685 1.00 98.06 83 THR A CA 1
ATOM 641 C C . THR A 1 83 ? 11.668 -2.735 -32.744 1.00 98.06 83 THR A C 1
ATOM 643 O O . THR A 1 83 ? 12.388 -2.153 -33.556 1.00 98.06 83 THR A O 1
ATOM 646 N N . HIS A 1 84 ? 11.548 -4.059 -32.735 1.00 97.75 84 HIS A N 1
ATOM 647 C CA . HIS A 1 84 ? 12.133 -4.950 -33.732 1.00 97.75 84 HIS A CA 1
ATOM 648 C C . HIS A 1 84 ? 11.057 -5.919 -34.207 1.00 97.75 84 HIS A C 1
ATOM 650 O O . HIS A 1 84 ? 10.487 -6.663 -33.408 1.00 97.75 84 HIS A O 1
ATOM 656 N N . ASN A 1 85 ? 10.714 -5.867 -35.497 1.00 96.94 85 ASN A N 1
ATOM 657 C CA . ASN A 1 85 ? 9.589 -6.626 -36.063 1.00 96.94 85 ASN A CA 1
ATOM 658 C C . ASN A 1 85 ? 8.258 -6.350 -35.335 1.00 96.94 85 ASN A C 1
ATOM 660 O O . ASN A 1 85 ? 7.474 -7.264 -35.081 1.00 96.94 85 ASN A O 1
ATOM 664 N N . GLY A 1 86 ? 8.032 -5.094 -34.931 1.00 94.50 86 GLY A N 1
ATOM 665 C CA . GLY A 1 86 ? 6.852 -4.672 -34.166 1.00 94.50 86 GLY A CA 1
ATOM 666 C C . GLY A 1 86 ? 6.836 -5.107 -32.694 1.00 94.50 86 GLY A C 1
ATOM 667 O O . GLY A 1 86 ? 5.953 -4.682 -31.953 1.00 94.50 86 GLY A O 1
ATOM 668 N N . LYS A 1 87 ? 7.809 -5.909 -32.242 1.00 96.19 87 LYS A N 1
ATOM 669 C CA . LYS A 1 87 ? 7.955 -6.303 -30.836 1.00 96.19 87 LYS A CA 1
ATOM 670 C C . LYS A 1 87 ? 8.811 -5.279 -30.091 1.00 96.19 87 LYS A C 1
ATOM 672 O O . LYS A 1 87 ? 9.796 -4.811 -30.664 1.00 96.19 87 LYS A O 1
ATOM 677 N N . PRO A 1 88 ? 8.479 -4.925 -28.840 1.00 97.50 88 PRO A N 1
ATOM 678 C CA . PRO A 1 88 ? 9.309 -4.020 -28.057 1.00 97.50 88 PRO A CA 1
ATOM 679 C C . PRO A 1 88 ? 10.695 -4.623 -27.799 1.00 97.50 88 PRO A C 1
ATOM 681 O O . PRO A 1 88 ? 10.826 -5.813 -27.512 1.00 97.50 88 PRO A O 1
ATOM 684 N N . LEU A 1 89 ? 11.724 -3.785 -27.895 1.00 97.00 89 LEU A N 1
ATOM 685 C CA . LEU A 1 89 ? 13.120 -4.121 -27.648 1.00 97.00 89 LEU A CA 1
ATOM 686 C C . LEU A 1 89 ? 13.740 -3.043 -26.755 1.00 97.00 89 LEU A C 1
ATOM 688 O O . LEU A 1 89 ? 13.805 -1.871 -27.125 1.00 97.00 89 LEU A O 1
ATOM 692 N N . LEU A 1 90 ? 14.208 -3.460 -25.580 1.00 96.88 90 LEU A N 1
ATOM 693 C CA . LEU A 1 90 ? 14.936 -2.607 -24.647 1.00 96.88 90 LEU A CA 1
ATOM 694 C C . LEU A 1 90 ? 16.435 -2.806 -24.865 1.00 96.88 90 LEU A C 1
ATOM 696 O O . LEU A 1 90 ? 16.944 -3.920 -24.744 1.00 96.88 90 LEU A O 1
ATOM 700 N N . LEU A 1 91 ? 17.134 -1.727 -25.189 1.00 97.31 91 LEU A N 1
ATOM 701 C CA . LEU A 1 91 ? 18.579 -1.713 -25.364 1.00 97.31 91 LEU A CA 1
ATOM 702 C C . LEU A 1 91 ? 19.232 -1.272 -24.054 1.00 97.31 91 LEU A C 1
ATOM 704 O O . LEU A 1 91 ? 18.908 -0.210 -23.516 1.00 97.31 91 LEU A O 1
ATOM 708 N N . THR A 1 92 ? 20.147 -2.092 -23.541 1.00 96.75 92 THR A N 1
ATOM 709 C CA . THR A 1 92 ? 20.963 -1.763 -22.363 1.00 96.75 92 THR A CA 1
ATOM 710 C C . THR A 1 92 ? 21.950 -0.639 -22.677 1.00 96.75 92 THR A C 1
ATOM 712 O O . THR A 1 92 ? 22.099 -0.243 -23.831 1.00 96.75 92 THR A O 1
ATOM 715 N N . GLU A 1 93 ? 22.666 -0.141 -21.674 1.00 96.62 93 GLU A N 1
ATOM 716 C CA . GLU A 1 93 ? 23.779 0.788 -21.898 1.00 96.62 93 GLU A CA 1
ATOM 717 C C . GLU A 1 93 ? 24.819 0.229 -22.892 1.00 96.62 93 GLU A C 1
ATOM 719 O O . GLU A 1 93 ? 25.046 -0.984 -22.964 1.00 96.62 93 GLU A O 1
ATOM 724 N N . GLY A 1 94 ? 25.425 1.119 -23.684 1.00 95.62 94 GLY A N 1
ATOM 725 C CA . GLY A 1 94 ? 26.446 0.793 -24.682 1.00 95.62 94 GLY A CA 1
ATOM 726 C C . GLY A 1 94 ? 26.076 1.148 -26.127 1.00 95.62 94 GLY A C 1
ATOM 727 O O . GLY A 1 94 ? 25.106 1.856 -26.403 1.00 95.62 94 GLY A O 1
ATOM 728 N N . HIS A 1 95 ? 26.894 0.667 -27.067 1.00 93.31 95 HIS A N 1
ATOM 729 C CA . HIS A 1 95 ? 26.688 0.850 -28.505 1.00 93.31 95 HIS A CA 1
ATOM 730 C C . HIS A 1 95 ? 26.060 -0.395 -29.128 1.00 93.31 95 HIS A C 1
ATOM 732 O O . HIS A 1 95 ? 26.639 -1.480 -29.084 1.00 93.31 95 HIS A O 1
ATOM 738 N N . HIS A 1 96 ? 24.919 -0.216 -29.786 1.00 95.94 96 HIS A N 1
ATOM 739 C CA . HIS A 1 96 ? 24.185 -1.277 -30.468 1.00 95.94 96 HIS A CA 1
ATOM 740 C C . HIS A 1 96 ? 24.212 -1.022 -31.968 1.00 95.94 96 HIS A C 1
ATOM 742 O O . HIS A 1 96 ? 23.823 0.050 -32.428 1.00 95.94 96 HIS A O 1
ATOM 748 N N . MET A 1 97 ? 24.679 -2.004 -32.735 1.00 94.38 97 MET A N 1
ATOM 749 C CA . MET A 1 97 ? 24.699 -1.950 -34.197 1.00 94.38 97 MET A CA 1
ATOM 750 C C . MET A 1 97 ? 23.725 -2.986 -34.739 1.00 94.38 97 MET A C 1
ATOM 752 O O . MET A 1 97 ? 23.914 -4.183 -34.530 1.00 94.38 97 MET A O 1
ATOM 756 N N . ILE A 1 98 ? 22.680 -2.529 -35.422 1.00 96.06 98 ILE A N 1
ATOM 757 C CA . ILE A 1 98 ? 21.568 -3.374 -35.862 1.00 96.06 98 ILE A CA 1
ATOM 758 C C . ILE A 1 98 ? 21.386 -3.184 -37.365 1.00 96.06 98 ILE A C 1
ATOM 760 O O . ILE A 1 98 ? 21.264 -2.061 -37.847 1.00 96.06 98 ILE A O 1
ATOM 764 N N . ASN A 1 99 ? 21.407 -4.283 -38.117 1.00 94.50 99 ASN A N 1
ATOM 765 C CA . ASN A 1 99 ? 21.290 -4.285 -39.574 1.00 94.50 99 ASN A CA 1
ATOM 766 C C . ASN A 1 99 ? 19.975 -4.947 -40.000 1.00 94.50 99 ASN A C 1
ATOM 768 O O . ASN A 1 99 ? 19.978 -6.082 -40.475 1.00 94.50 99 ASN A O 1
ATOM 772 N N . ASP A 1 100 ? 18.859 -4.263 -39.767 1.00 96.25 100 ASP A N 1
ATOM 773 C CA . ASP A 1 100 ? 17.521 -4.766 -40.059 1.00 96.25 100 ASP A CA 1
ATOM 774 C C . ASP A 1 100 ? 16.583 -3.611 -40.431 1.00 96.25 100 ASP A C 1
ATOM 776 O O . ASP A 1 100 ? 16.484 -2.626 -39.707 1.00 96.25 100 ASP A O 1
ATOM 780 N N . ALA A 1 101 ? 15.865 -3.748 -41.547 1.00 95.81 101 ALA A N 1
ATOM 781 C CA . ALA A 1 101 ? 14.900 -2.756 -42.019 1.00 95.81 101 ALA A CA 1
ATOM 782 C C . ALA A 1 101 ? 13.676 -2.605 -41.099 1.00 95.81 101 ALA A C 1
ATOM 784 O O . ALA A 1 101 ? 12.989 -1.587 -41.153 1.00 95.81 101 ALA A O 1
ATOM 785 N N . LEU A 1 102 ? 13.378 -3.633 -40.301 1.00 97.25 102 LEU A N 1
ATOM 786 C CA . LEU A 1 102 ? 12.230 -3.694 -39.397 1.00 97.25 102 LEU A CA 1
ATOM 787 C C . LEU A 1 102 ? 12.579 -3.250 -37.968 1.00 97.25 102 LEU A C 1
ATOM 789 O O . LEU A 1 102 ? 11.728 -3.318 -37.075 1.00 97.25 102 LEU A O 1
ATOM 793 N N . PHE A 1 103 ? 13.819 -2.814 -37.733 1.00 98.06 103 PHE A N 1
ATOM 794 C CA . PHE A 1 103 ? 14.217 -2.168 -36.490 1.00 98.06 103 PHE A CA 1
ATOM 795 C C . PHE A 1 103 ? 13.854 -0.679 -36.518 1.00 98.06 103 PHE A C 1
ATOM 797 O O . PHE A 1 103 ? 14.134 0.040 -37.478 1.00 98.06 103 PHE A O 1
ATOM 804 N N . LYS A 1 104 ? 13.256 -0.194 -35.433 1.00 97.62 104 LYS A N 1
ATOM 805 C CA . LYS A 1 104 ? 12.912 1.214 -35.254 1.00 97.62 104 LYS A CA 1
ATOM 806 C C . LYS A 1 104 ? 13.280 1.652 -33.845 1.00 97.62 104 LYS A C 1
ATOM 808 O O . LYS A 1 104 ? 12.658 1.226 -32.877 1.00 97.62 104 LYS A O 1
ATOM 813 N N . PHE A 1 105 ? 14.272 2.527 -33.740 1.00 97.75 105 PHE A N 1
ATOM 814 C CA . PHE A 1 105 ? 14.578 3.219 -32.493 1.00 97.75 105 PHE A CA 1
ATOM 815 C C . PHE A 1 105 ? 13.583 4.361 -32.271 1.00 97.75 105 PHE A C 1
ATOM 817 O O . PHE A 1 105 ? 13.265 5.091 -33.212 1.00 97.75 105 PHE A O 1
ATOM 824 N N . GLU A 1 106 ? 13.093 4.514 -31.044 1.00 97.19 106 GLU A N 1
ATOM 825 C CA . GLU A 1 106 ? 12.160 5.582 -30.684 1.00 97.19 106 GLU A CA 1
ATOM 826 C C . GLU A 1 106 ? 12.869 6.697 -29.920 1.00 97.19 106 GLU A C 1
ATOM 828 O O . GLU A 1 106 ? 12.894 7.837 -30.384 1.00 97.19 106 GLU A O 1
ATOM 833 N N . ARG A 1 107 ? 13.449 6.375 -28.758 1.00 97.31 107 ARG A N 1
ATOM 834 C CA . ARG A 1 107 ? 14.160 7.328 -27.894 1.00 97.31 107 ARG A CA 1
ATOM 835 C C . ARG A 1 107 ? 14.964 6.613 -26.811 1.00 97.31 107 ARG A C 1
ATOM 837 O O . ARG A 1 107 ? 14.693 5.460 -26.496 1.00 97.31 107 ARG A O 1
ATOM 844 N N . SER A 1 108 ? 15.878 7.331 -26.170 1.00 97.12 108 SER A N 1
ATOM 845 C CA . SER A 1 108 ? 16.425 6.940 -24.866 1.00 97.12 108 SER A CA 1
ATOM 846 C C . SER A 1 108 ? 15.533 7.491 -23.747 1.00 97.12 108 SER A C 1
ATOM 848 O O . SER A 1 108 ? 15.004 8.600 -23.865 1.00 97.12 108 SER A O 1
ATOM 850 N N . ALA A 1 109 ? 15.374 6.746 -22.658 1.00 97.56 109 ALA A N 1
ATOM 851 C CA . ALA A 1 109 ? 14.694 7.190 -21.438 1.00 97.56 109 ALA A CA 1
ATOM 852 C C . ALA A 1 109 ? 15.627 7.040 -20.235 1.00 97.56 109 ALA A C 1
ATOM 854 O O . ALA A 1 109 ? 16.518 6.189 -20.262 1.00 97.56 109 ALA A O 1
ATOM 855 N N . ASP A 1 110 ? 15.456 7.867 -19.208 1.00 97.25 110 ASP A N 1
ATOM 856 C CA . ASP A 1 110 ? 16.268 7.759 -17.997 1.00 97.25 110 ASP A CA 1
ATOM 857 C C . ASP A 1 110 ? 15.788 6.559 -17.172 1.00 97.25 110 ASP A C 1
ATOM 859 O O . ASP A 1 110 ? 14.589 6.346 -17.027 1.00 97.25 110 ASP A O 1
ATOM 863 N N . LEU A 1 111 ? 16.697 5.747 -16.626 1.00 94.06 111 LEU A N 1
ATOM 864 C CA . LEU A 1 111 ? 16.319 4.622 -15.760 1.00 94.06 111 LEU A CA 1
ATOM 865 C C . LEU A 1 111 ? 15.692 5.078 -14.435 1.00 94.06 111 LEU A C 1
ATOM 867 O O . LEU A 1 111 ? 15.114 4.244 -13.727 1.00 94.06 111 LEU A O 1
ATOM 871 N N . THR A 1 112 ? 15.842 6.359 -14.088 1.00 95.19 112 THR A N 1
ATOM 872 C CA . THR A 1 112 ? 15.191 7.001 -12.942 1.00 95.19 112 THR A CA 1
ATOM 873 C C . THR A 1 112 ? 13.767 7.465 -13.240 1.00 95.19 112 THR A C 1
ATOM 875 O O . THR A 1 112 ? 13.031 7.732 -12.292 1.00 95.19 112 THR A O 1
ATOM 878 N N . ASP A 1 113 ? 13.350 7.503 -14.514 1.00 96.94 113 ASP A N 1
ATOM 879 C CA . ASP A 1 113 ? 11.973 7.832 -14.877 1.00 96.94 113 ASP A CA 1
ATOM 880 C C . ASP A 1 113 ? 11.012 6.817 -14.230 1.00 96.94 113 ASP A C 1
ATOM 882 O O . ASP A 1 113 ? 11.197 5.595 -14.303 1.00 96.94 113 ASP A O 1
ATOM 886 N N . GLU A 1 114 ? 9.959 7.327 -13.591 1.00 96.94 114 GLU A N 1
ATOM 887 C CA . GLU A 1 114 ? 9.009 6.500 -12.840 1.00 96.94 114 GLU A CA 1
ATOM 888 C C . GLU A 1 114 ? 8.192 5.574 -13.753 1.00 96.94 114 GLU A C 1
ATOM 890 O O . GLU A 1 114 ? 7.816 4.468 -13.356 1.00 96.94 114 GLU A O 1
ATOM 895 N N . TYR A 1 115 ? 7.933 6.013 -14.988 1.00 97.81 115 TYR A N 1
ATOM 896 C CA . TYR A 1 115 ? 7.187 5.252 -15.980 1.00 97.81 115 TYR A CA 1
ATOM 897 C C . TYR A 1 115 ? 7.784 5.400 -17.381 1.00 97.81 115 TYR A C 1
ATOM 899 O O . TYR A 1 115 ? 7.764 6.469 -17.994 1.00 97.81 115 TYR A O 1
ATOM 907 N N . ILE A 1 116 ? 8.269 4.283 -17.913 1.00 97.75 116 ILE A N 1
ATOM 908 C CA . ILE A 1 116 ? 8.851 4.173 -19.247 1.00 97.75 116 ILE A CA 1
ATOM 909 C C . ILE A 1 116 ? 8.027 3.152 -20.026 1.00 97.75 116 ILE A C 1
ATOM 911 O O . ILE A 1 116 ? 7.754 2.066 -19.523 1.00 97.75 116 ILE A O 1
ATOM 915 N N . HIS A 1 117 ? 7.639 3.461 -21.261 1.00 96.94 117 HIS A N 1
ATOM 916 C CA . HIS A 1 117 ? 6.939 2.497 -22.109 1.00 96.94 117 HIS A CA 1
ATOM 917 C C . HIS A 1 117 ? 7.387 2.590 -23.565 1.00 96.94 117 HIS A C 1
ATOM 919 O O . HIS A 1 117 ? 7.800 3.655 -24.032 1.00 96.94 117 HIS A O 1
ATOM 925 N N . VAL A 1 118 ? 7.300 1.457 -24.260 1.00 97.31 118 VAL A N 1
ATOM 926 C CA . VAL A 1 118 ? 7.529 1.312 -25.699 1.00 97.31 118 VAL A CA 1
ATOM 927 C C . VAL A 1 118 ? 6.643 0.192 -26.230 1.00 97.31 118 VAL A C 1
ATOM 929 O O . VAL A 1 118 ? 6.764 -0.956 -25.807 1.00 97.31 118 VAL A O 1
ATOM 932 N N . SER A 1 119 ? 5.749 0.511 -27.169 1.00 95.75 119 SER A N 1
ATOM 933 C CA . SER A 1 119 ? 4.744 -0.441 -27.664 1.00 95.75 119 SER A CA 1
ATOM 934 C C . SER A 1 119 ? 3.986 -1.107 -26.495 1.00 95.75 119 SER A C 1
ATOM 936 O O . SER A 1 119 ? 3.384 -0.403 -25.690 1.00 95.75 119 SER A O 1
ATOM 938 N N . THR A 1 120 ? 4.040 -2.436 -26.376 1.00 96.62 120 THR A N 1
ATOM 939 C CA . THR A 1 120 ? 3.410 -3.231 -25.309 1.00 96.62 120 THR A CA 1
ATOM 940 C C . THR A 1 120 ? 4.281 -3.416 -24.064 1.00 96.62 120 THR A C 1
ATOM 942 O O . THR A 1 120 ? 3.837 -4.050 -23.111 1.00 96.62 120 THR A O 1
ATOM 945 N N . ALA A 1 121 ? 5.529 -2.932 -24.062 1.00 97.19 121 ALA A N 1
ATOM 946 C CA . ALA A 1 121 ? 6.433 -3.058 -22.923 1.00 97.19 121 ALA A CA 1
ATOM 947 C C . ALA A 1 121 ? 6.374 -1.823 -22.021 1.00 97.19 121 ALA A C 1
ATOM 949 O O . ALA A 1 121 ? 6.528 -0.691 -22.481 1.00 97.19 121 ALA A O 1
ATOM 950 N N . HIS A 1 122 ? 6.232 -2.061 -20.722 1.00 97.81 122 HIS A N 1
ATOM 951 C CA . HIS A 1 122 ? 6.119 -1.053 -19.676 1.00 97.81 122 HIS A CA 1
ATOM 952 C C . HIS A 1 122 ? 7.143 -1.349 -18.581 1.00 97.81 122 HIS A C 1
ATOM 954 O O . HIS A 1 122 ? 7.237 -2.478 -18.106 1.00 97.81 122 HIS A O 1
ATOM 960 N N . ILE A 1 123 ? 7.900 -0.340 -18.164 1.00 97.50 123 ILE A N 1
ATOM 961 C CA . ILE A 1 123 ? 8.801 -0.381 -17.013 1.00 97.50 123 ILE A CA 1
ATOM 962 C C . ILE A 1 123 ? 8.292 0.658 -16.023 1.00 97.50 123 ILE A C 1
ATOM 964 O O . ILE A 1 123 ? 8.207 1.841 -16.350 1.00 97.50 123 ILE A O 1
ATOM 968 N N . ILE A 1 124 ? 7.954 0.214 -14.818 1.00 98.25 124 ILE A N 1
ATOM 969 C CA . ILE A 1 124 ? 7.496 1.084 -13.737 1.00 98.25 124 ILE A CA 1
ATOM 970 C C . ILE A 1 124 ? 8.496 0.984 -12.601 1.00 98.25 124 ILE A C 1
ATOM 972 O O . ILE A 1 124 ? 8.740 -0.102 -12.073 1.00 98.25 124 ILE A O 1
ATOM 976 N N . THR A 1 125 ? 9.055 2.121 -12.214 1.00 97.88 125 THR A N 1
ATOM 977 C CA . THR A 1 125 ? 9.917 2.236 -11.042 1.00 97.88 125 THR A CA 1
ATOM 978 C C . THR A 1 125 ? 9.091 2.853 -9.923 1.00 97.88 125 THR A C 1
ATOM 980 O O . THR A 1 125 ? 8.812 4.044 -9.945 1.00 97.88 125 THR A O 1
ATOM 983 N N . VAL A 1 126 ? 8.669 2.033 -8.959 1.00 98.25 126 VAL A N 1
ATOM 984 C CA . VAL A 1 126 ? 7.877 2.464 -7.801 1.00 98.25 126 VAL A CA 1
ATOM 985 C C . VAL A 1 126 ? 8.826 2.946 -6.692 1.00 98.25 126 VAL A C 1
ATOM 987 O O . VAL A 1 126 ? 9.617 2.131 -6.196 1.00 98.25 126 VAL A O 1
ATOM 990 N N . PRO A 1 127 ? 8.758 4.226 -6.276 1.00 97.69 127 PRO A N 1
ATOM 991 C CA . PRO A 1 127 ? 9.537 4.746 -5.150 1.00 97.69 127 PRO A CA 1
ATOM 992 C C . PRO A 1 127 ? 9.248 4.025 -3.826 1.00 97.69 127 PRO A C 1
ATOM 994 O O . PRO A 1 127 ? 8.183 3.441 -3.637 1.00 97.69 127 PRO A O 1
ATOM 997 N N . THR A 1 128 ? 10.180 4.090 -2.871 1.00 97.00 128 THR A N 1
ATOM 998 C CA . THR A 1 128 ? 10.067 3.410 -1.563 1.00 97.00 128 THR A CA 1
ATOM 999 C C . THR A 1 128 ? 8.920 3.902 -0.687 1.00 97.00 128 THR A C 1
ATOM 1001 O O . THR A 1 128 ? 8.404 3.140 0.124 1.00 97.00 128 THR A O 1
ATOM 1004 N N . ASP A 1 129 ? 8.526 5.161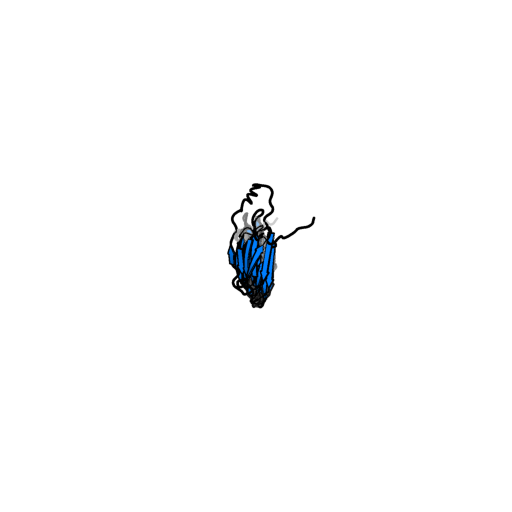 -0.839 1.00 97.38 129 ASP A N 1
ATOM 1005 C CA . ASP A 1 129 ? 7.436 5.812 -0.111 1.00 97.38 129 ASP A CA 1
ATOM 1006 C C . ASP A 1 129 ? 6.099 5.755 -0.864 1.00 97.38 129 ASP A C 1
ATOM 1008 O O . ASP A 1 129 ? 5.084 6.239 -0.359 1.00 97.38 129 ASP A O 1
ATOM 1012 N N . LYS A 1 130 ? 6.067 5.140 -2.050 1.00 98.25 130 LYS A N 1
ATOM 1013 C CA . LYS A 1 130 ? 4.885 5.052 -2.906 1.00 98.25 130 LYS A CA 1
ATOM 1014 C C . LYS A 1 130 ? 4.470 3.610 -3.163 1.00 98.25 130 LYS A C 1
ATOM 1016 O O . LYS A 1 130 ? 5.191 2.649 -2.913 1.00 98.25 130 LYS A O 1
ATOM 1021 N N . ILE A 1 131 ? 3.255 3.479 -3.670 1.00 98.25 131 ILE A N 1
ATOM 1022 C CA . ILE A 1 131 ? 2.673 2.243 -4.173 1.00 98.25 131 ILE A CA 1
ATOM 1023 C C . ILE A 1 131 ? 2.196 2.518 -5.596 1.00 98.25 131 ILE A C 1
ATOM 1025 O O . ILE A 1 131 ? 1.517 3.518 -5.836 1.00 98.25 131 ILE A O 1
ATOM 1029 N N . GLY A 1 132 ? 2.569 1.655 -6.539 1.00 98.38 132 GLY A N 1
ATOM 1030 C CA . GLY A 1 132 ? 2.113 1.750 -7.924 1.00 98.38 132 GLY A CA 1
ATOM 1031 C C . GLY A 1 132 ? 0.761 1.068 -8.101 1.00 98.38 132 GLY A C 1
ATOM 1032 O O . GLY A 1 132 ? 0.518 0.010 -7.525 1.00 98.38 132 GLY A O 1
ATOM 1033 N N . LEU A 1 133 ? -0.115 1.655 -8.908 1.00 98.56 133 LEU A N 1
ATOM 1034 C CA . LEU A 1 133 ? -1.417 1.093 -9.257 1.00 98.56 133 LEU A CA 1
ATOM 1035 C C . LEU A 1 133 ? -1.454 0.778 -10.749 1.00 98.56 133 LEU A C 1
ATOM 1037 O O . LEU A 1 133 ? -1.182 1.649 -11.576 1.00 98.56 133 LEU A O 1
ATOM 1041 N N . ALA A 1 134 ? -1.796 -0.459 -11.095 1.00 98.31 134 ALA A N 1
ATOM 1042 C CA . ALA A 1 134 ? -1.860 -0.914 -12.478 1.00 98.31 134 ALA A CA 1
ATOM 1043 C C . ALA A 1 134 ? -3.061 -1.834 -12.711 1.00 98.31 134 ALA A C 1
ATOM 1045 O O . ALA A 1 134 ? -3.504 -2.522 -11.799 1.00 98.31 134 ALA A O 1
ATOM 1046 N N . ILE A 1 135 ? -3.572 -1.862 -13.937 1.00 98.31 135 ILE A N 1
ATOM 1047 C CA . ILE A 1 135 ? -4.569 -2.828 -14.397 1.00 98.31 135 ILE A CA 1
ATOM 1048 C C . ILE A 1 135 ? -3.908 -3.721 -15.444 1.00 98.31 135 ILE A C 1
ATOM 1050 O O . ILE A 1 135 ? -3.291 -3.218 -16.385 1.00 98.31 135 ILE A O 1
ATOM 1054 N N . ILE A 1 136 ? -4.039 -5.036 -15.285 1.00 96.88 136 ILE A N 1
ATOM 1055 C CA . ILE A 1 136 ? -3.505 -6.044 -16.207 1.00 96.88 136 ILE A CA 1
ATOM 1056 C C . ILE A 1 136 ? -4.664 -6.955 -16.594 1.00 96.88 136 ILE A C 1
ATOM 1058 O O . ILE A 1 136 ? -5.288 -7.556 -15.728 1.00 96.88 136 ILE A O 1
ATOM 1062 N N . ALA A 1 137 ? -5.006 -7.003 -17.883 1.00 95.44 137 ALA A N 1
ATOM 1063 C CA . ALA A 1 137 ? -6.129 -7.801 -18.390 1.00 95.44 137 ALA A CA 1
ATOM 1064 C C . ALA A 1 137 ? -7.475 -7.569 -17.660 1.00 95.44 137 ALA A C 1
ATOM 1066 O O . ALA A 1 137 ? -8.294 -8.474 -17.541 1.00 95.44 137 ALA A O 1
ATOM 1067 N N . GLY A 1 138 ? -7.720 -6.339 -17.193 1.00 95.38 138 GLY A N 1
ATOM 1068 C CA . GLY A 1 138 ? -8.933 -5.974 -16.449 1.00 95.38 138 GLY A CA 1
ATOM 1069 C C . GLY A 1 138 ? -8.879 -6.264 -14.945 1.00 95.38 138 GLY A C 1
ATOM 1070 O O . GLY A 1 138 ? -9.802 -5.885 -14.229 1.00 95.38 138 GLY A O 1
ATOM 1071 N N . GLU A 1 139 ? -7.800 -6.868 -14.445 1.00 97.00 139 GLU A N 1
ATOM 1072 C CA . GLU A 1 139 ? -7.580 -7.100 -13.018 1.00 97.00 139 GLU A CA 1
ATOM 1073 C C . GLU A 1 139 ? -6.712 -5.994 -12.409 1.00 97.00 139 GLU A C 1
ATOM 1075 O O . GLU A 1 139 ? -5.736 -5.538 -13.006 1.00 97.00 139 GLU A O 1
ATOM 1080 N N . GLY A 1 140 ? -7.070 -5.535 -11.207 1.00 97.62 140 GLY A N 1
ATOM 1081 C CA . GLY A 1 140 ? -6.274 -4.564 -10.461 1.00 97.62 140 GLY A CA 1
ATOM 1082 C C . GLY A 1 140 ? -5.015 -5.201 -9.870 1.00 97.62 140 GLY A C 1
ATOM 1083 O O . GLY A 1 140 ? -5.062 -6.295 -9.315 1.00 97.62 140 GLY A O 1
ATOM 1084 N N . HIS A 1 141 ? -3.894 -4.490 -9.933 1.00 97.88 141 HIS A N 1
ATOM 1085 C CA . HIS A 1 141 ? -2.621 -4.860 -9.326 1.00 97.88 141 HIS A CA 1
ATOM 1086 C C . HIS A 1 141 ? -2.056 -3.694 -8.514 1.00 97.88 141 HIS A C 1
ATOM 1088 O O . HIS A 1 141 ? -2.014 -2.545 -8.961 1.00 97.88 141 HIS A O 1
ATOM 1094 N N . ILE A 1 142 ? -1.587 -4.019 -7.311 1.00 98.19 142 ILE A N 1
ATOM 1095 C CA . ILE A 1 142 ? -0.904 -3.096 -6.408 1.00 98.19 142 ILE A CA 1
ATOM 1096 C C . ILE A 1 142 ? 0.582 -3.457 -6.430 1.00 98.19 142 ILE A C 1
ATOM 1098 O O . ILE A 1 142 ? 0.974 -4.539 -5.996 1.00 98.19 142 ILE A O 1
ATOM 1102 N N . LEU A 1 143 ? 1.403 -2.560 -6.964 1.00 98.06 143 LEU A N 1
ATOM 1103 C CA . LEU A 1 143 ? 2.836 -2.748 -7.144 1.00 98.06 143 LEU A CA 1
ATOM 1104 C C . LEU A 1 143 ? 3.582 -2.235 -5.911 1.00 98.06 143 LEU A C 1
ATOM 1106 O O . LEU A 1 143 ? 3.481 -1.059 -5.551 1.00 98.06 143 LEU A O 1
ATOM 1110 N N . SER A 1 144 ? 4.344 -3.118 -5.268 1.00 97.19 144 SER A N 1
ATOM 1111 C CA . SER A 1 144 ? 5.252 -2.752 -4.179 1.00 97.19 144 SER A CA 1
ATOM 1112 C C . SER A 1 144 ? 6.391 -1.853 -4.679 1.00 97.19 144 SER A C 1
ATOM 1114 O O . SER A 1 144 ? 6.664 -1.840 -5.882 1.00 97.19 144 SER A O 1
ATOM 1116 N N . PRO A 1 145 ? 7.119 -1.161 -3.787 1.00 97.69 145 PRO A N 1
ATOM 1117 C CA . PRO A 1 145 ? 8.358 -0.490 -4.158 1.00 97.69 145 PRO A CA 1
ATOM 1118 C C . PRO A 1 145 ? 9.316 -1.393 -4.940 1.00 97.69 145 PRO A C 1
ATOM 1120 O O . PRO A 1 145 ? 9.440 -2.584 -4.639 1.00 97.69 145 PRO A O 1
ATOM 1123 N N . GLY A 1 146 ? 9.994 -0.820 -5.933 1.00 97.50 146 GLY A N 1
ATOM 1124 C CA . GLY A 1 146 ? 10.899 -1.540 -6.827 1.00 97.50 146 GLY A CA 1
ATOM 1125 C C . GLY A 1 146 ? 10.572 -1.348 -8.306 1.00 97.50 146 GLY A C 1
ATOM 1126 O O . GLY A 1 146 ? 9.695 -0.570 -8.679 1.00 97.50 146 GLY A O 1
ATOM 1127 N N . ARG A 1 147 ? 11.315 -2.049 -9.166 1.00 96.88 147 ARG A N 1
ATOM 1128 C CA . ARG A 1 147 ? 11.148 -1.982 -10.620 1.00 96.88 147 ARG A CA 1
ATOM 1129 C C . ARG A 1 147 ? 10.332 -3.168 -11.120 1.00 96.88 147 ARG A C 1
ATOM 1131 O O . ARG A 1 147 ? 10.713 -4.314 -10.899 1.00 96.88 147 ARG A O 1
ATOM 1138 N N . HIS A 1 148 ? 9.262 -2.876 -11.847 1.00 97.56 148 HIS A N 1
ATOM 1139 C CA . HIS A 1 148 ? 8.352 -3.855 -12.436 1.00 97.56 148 HIS A CA 1
ATOM 1140 C C . HIS A 1 148 ? 8.374 -3.720 -13.953 1.00 97.56 148 HIS A C 1
ATOM 1142 O O . HIS A 1 148 ? 8.395 -2.604 -14.472 1.00 97.56 148 HIS A O 1
ATOM 1148 N N . ILE A 1 149 ? 8.391 -4.848 -14.662 1.00 96.12 149 ILE A N 1
ATOM 1149 C CA . ILE A 1 149 ? 8.422 -4.885 -16.126 1.00 96.12 149 ILE A CA 1
ATOM 1150 C C . ILE A 1 149 ? 7.246 -5.724 -16.605 1.00 96.12 149 ILE A C 1
ATOM 1152 O O . ILE A 1 149 ? 7.101 -6.878 -16.206 1.00 96.12 149 ILE A O 1
ATOM 1156 N N . PHE A 1 150 ? 6.440 -5.149 -17.488 1.00 96.75 150 PHE A N 1
ATOM 1157 C CA . PHE A 1 150 ? 5.285 -5.795 -18.097 1.00 96.75 150 PHE A CA 1
ATOM 1158 C C . PHE A 1 150 ? 5.423 -5.757 -19.613 1.00 96.75 150 PHE A C 1
ATOM 1160 O O . PHE A 1 150 ? 5.969 -4.804 -20.164 1.00 96.75 150 PHE A O 1
ATOM 1167 N N . ASN A 1 151 ? 4.941 -6.793 -20.292 1.00 96.19 151 ASN A N 1
ATOM 1168 C CA . ASN A 1 151 ? 4.857 -6.828 -21.747 1.00 96.19 151 ASN A CA 1
ATOM 1169 C C . ASN A 1 151 ? 3.471 -7.327 -22.149 1.00 96.19 151 ASN A C 1
ATOM 1171 O O . ASN A 1 151 ? 3.289 -8.516 -22.408 1.00 96.19 151 ASN A O 1
ATOM 1175 N N . ASP A 1 152 ? 2.497 -6.424 -22.121 1.00 96.06 152 ASP A N 1
ATOM 1176 C CA . ASP A 1 152 ? 1.091 -6.741 -22.333 1.00 96.06 152 ASP A CA 1
ATOM 1177 C C . ASP A 1 152 ? 0.380 -5.544 -23.001 1.00 96.06 152 ASP A C 1
ATOM 1179 O O . ASP A 1 152 ? 0.445 -4.432 -22.477 1.00 96.06 152 ASP A O 1
ATOM 1183 N N . PRO A 1 153 ? -0.293 -5.731 -24.156 1.00 95.25 153 PRO A N 1
ATOM 1184 C CA . PRO A 1 153 ? -0.999 -4.655 -24.857 1.00 95.25 153 PRO A CA 1
ATOM 1185 C C . PRO A 1 153 ? -2.202 -4.074 -24.100 1.00 95.25 153 PRO A C 1
ATOM 1187 O O . PRO A 1 153 ? -2.641 -2.978 -24.445 1.00 95.25 153 PRO A O 1
ATOM 1190 N N . VAL A 1 154 ? -2.767 -4.790 -23.122 1.00 96.75 154 VAL A N 1
ATOM 1191 C CA . VAL A 1 154 ? -3.903 -4.319 -22.309 1.00 96.75 154 VAL A CA 1
ATOM 1192 C C . VAL A 1 154 ? -3.472 -3.806 -20.932 1.00 96.75 154 VAL A C 1
ATOM 1194 O O . VAL A 1 154 ? -4.321 -3.527 -20.085 1.00 96.75 154 VAL A O 1
ATOM 1197 N N . PHE A 1 155 ? -2.165 -3.650 -20.707 1.00 97.81 155 PHE A N 1
ATOM 1198 C CA . PHE A 1 155 ? -1.619 -3.046 -19.501 1.00 97.81 155 PHE A CA 1
ATOM 1199 C C . PHE A 1 155 ? -1.999 -1.563 -19.387 1.00 97.81 155 PHE A C 1
ATOM 1201 O O . PHE A 1 155 ? -1.854 -0.789 -20.334 1.00 97.81 155 PHE A O 1
ATOM 1208 N N . GLN A 1 156 ? -2.437 -1.137 -18.202 1.00 98.06 156 GLN A N 1
ATOM 1209 C CA . GLN A 1 156 ? -2.721 0.268 -17.909 1.00 98.06 156 GLN A CA 1
ATOM 1210 C C . GLN A 1 156 ? -2.087 0.672 -16.580 1.00 98.06 156 GLN A C 1
ATOM 1212 O O . GLN A 1 156 ? -2.425 0.129 -15.531 1.00 98.06 156 GLN A O 1
ATOM 1217 N N . PHE A 1 157 ? -1.194 1.661 -16.605 1.00 98.12 157 PHE A N 1
ATOM 1218 C CA . PHE A 1 157 ? -0.679 2.275 -15.383 1.00 98.12 157 PHE A CA 1
ATOM 1219 C C . PHE A 1 157 ? -1.624 3.387 -14.922 1.00 98.12 157 PHE A C 1
ATOM 1221 O O . PHE A 1 157 ? -1.882 4.329 -15.669 1.00 98.12 157 PHE A O 1
ATOM 1228 N N . ILE A 1 158 ? -2.142 3.277 -13.700 1.00 98.31 158 ILE A N 1
ATOM 1229 C CA . ILE A 1 158 ? -3.109 4.227 -13.134 1.00 98.31 158 ILE A CA 1
ATOM 1230 C C . ILE A 1 158 ? -2.395 5.394 -12.449 1.00 98.31 158 ILE A C 1
ATOM 1232 O O . ILE A 1 158 ? -2.858 6.529 -12.520 1.00 98.31 158 ILE A O 1
ATOM 1236 N N . GLY A 1 159 ? -1.262 5.124 -11.798 1.00 98.00 159 GLY A N 1
ATOM 1237 C CA . GLY A 1 159 ? -0.456 6.131 -11.115 1.00 98.00 159 GLY A CA 1
ATOM 1238 C C . GLY A 1 159 ? 0.106 5.636 -9.788 1.00 98.00 159 GLY A C 1
ATOM 1239 O O . GLY A 1 159 ? 0.049 4.448 -9.465 1.00 98.00 159 GLY A O 1
ATOM 1240 N N . PHE A 1 160 ? 0.641 6.570 -9.008 1.00 98.44 160 PHE A N 1
ATOM 1241 C CA . PHE A 1 160 ? 1.182 6.304 -7.679 1.00 98.44 160 PHE A CA 1
ATOM 1242 C C . PHE A 1 160 ? 0.252 6.815 -6.583 1.00 98.44 160 PHE A C 1
ATOM 1244 O O . PHE A 1 160 ? -0.394 7.855 -6.723 1.00 98.44 160 PHE A O 1
ATOM 1251 N N . LYS A 1 161 ? 0.241 6.104 -5.458 1.00 98.44 161 LYS A N 1
ATOM 1252 C CA . LYS A 1 161 ? -0.345 6.548 -4.191 1.00 98.44 161 LYS A CA 1
ATOM 1253 C C . LYS A 1 161 ? 0.695 6.510 -3.085 1.00 98.44 161 LYS A C 1
ATOM 1255 O O . LYS A 1 161 ? 1.715 5.832 -3.207 1.00 98.44 161 LYS A O 1
ATOM 1260 N N . ASP A 1 162 ? 0.453 7.262 -2.018 1.00 98.38 162 ASP A N 1
ATOM 1261 C CA . ASP A 1 162 ? 1.352 7.260 -0.871 1.00 98.38 162 ASP A CA 1
ATOM 1262 C C . ASP A 1 162 ? 1.283 5.919 -0.136 1.00 98.38 162 ASP A C 1
ATOM 1264 O O . ASP A 1 162 ? 0.199 5.407 0.133 1.00 98.38 162 ASP A O 1
ATOM 1268 N N . SER A 1 163 ? 2.432 5.339 0.205 1.00 97.81 163 SER A N 1
ATOM 1269 C CA . SER A 1 163 ? 2.488 4.065 0.932 1.00 97.81 163 SER A CA 1
ATOM 1270 C C . SER A 1 163 ? 1.864 4.138 2.329 1.00 97.81 163 SER A C 1
ATOM 1272 O O . SER A 1 163 ? 1.484 3.096 2.880 1.00 97.81 163 SER A O 1
ATOM 1274 N N . THR A 1 164 ? 1.722 5.352 2.868 1.00 97.69 164 THR A N 1
ATOM 1275 C CA . THR A 1 164 ? 1.099 5.644 4.161 1.00 97.69 164 THR A CA 1
ATOM 1276 C C . THR A 1 164 ? -0.397 5.958 4.072 1.00 97.69 164 THR A C 1
ATOM 1278 O O . THR A 1 164 ? -1.034 6.146 5.109 1.00 97.69 164 THR A O 1
ATOM 1281 N N . GLU A 1 165 ? -0.988 5.994 2.869 1.00 98.12 165 GLU A N 1
ATOM 1282 C CA . GLU A 1 165 ? -2.432 6.193 2.706 1.00 98.12 165 GLU A CA 1
ATOM 1283 C C . GLU A 1 165 ? -3.189 5.048 3.420 1.00 98.12 165 GLU A C 1
ATOM 1285 O O . GLU A 1 165 ? -2.887 3.877 3.159 1.00 98.12 165 GLU A O 1
ATOM 1290 N N . PRO A 1 166 ? -4.144 5.344 4.333 1.00 97.81 166 PRO A N 1
ATOM 1291 C CA . PRO A 1 166 ? -4.771 4.316 5.166 1.00 97.81 166 PRO A CA 1
ATOM 1292 C C . PRO A 1 166 ? -5.442 3.204 4.367 1.00 97.81 166 PRO A C 1
ATOM 1294 O O . PRO A 1 166 ? -5.385 2.044 4.769 1.00 97.81 166 PRO A O 1
ATOM 1297 N N . HIS A 1 167 ? -6.045 3.546 3.226 1.00 98.44 167 HIS A N 1
ATOM 1298 C CA . HIS A 1 167 ? -6.701 2.609 2.324 1.00 98.44 167 HIS A CA 1
ATOM 1299 C C . HIS A 1 167 ? -6.408 2.969 0.872 1.00 98.44 167 HIS A C 1
ATOM 1301 O O . HIS A 1 167 ? -6.605 4.103 0.446 1.00 98.44 167 HIS A O 1
ATOM 1307 N N . ILE A 1 168 ? -5.968 1.976 0.107 1.00 98.44 168 ILE A N 1
ATOM 1308 C CA . ILE A 1 168 ? -5.775 2.059 -1.337 1.00 98.44 168 ILE A CA 1
ATOM 1309 C C . ILE A 1 168 ? -6.564 0.908 -1.958 1.00 98.44 168 ILE A C 1
ATOM 1311 O O . ILE A 1 168 ? -6.316 -0.254 -1.637 1.00 98.44 168 ILE A O 1
ATOM 1315 N N . GLY A 1 169 ? -7.517 1.218 -2.834 1.00 97.75 169 GLY A N 1
ATOM 1316 C CA . GLY A 1 169 ? -8.330 0.227 -3.538 1.00 97.75 169 GLY A CA 1
ATOM 1317 C C . GLY A 1 169 ? -8.181 0.334 -5.051 1.00 97.75 169 GLY A C 1
ATOM 1318 O O . GLY A 1 169 ? -8.172 1.438 -5.595 1.00 97.75 169 GLY A O 1
ATOM 1319 N N . LEU A 1 170 ? -8.097 -0.813 -5.724 1.00 98.06 170 LEU A N 1
ATOM 1320 C CA . LEU A 1 170 ? -8.162 -0.920 -7.177 1.00 98.06 170 LEU A CA 1
ATOM 1321 C C . LEU A 1 170 ? -8.861 -2.230 -7.561 1.00 98.06 170 LEU A C 1
ATOM 1323 O O . LEU A 1 170 ? -8.282 -3.307 -7.433 1.00 98.06 170 LEU A O 1
ATOM 1327 N N . HIS A 1 171 ? -10.091 -2.128 -8.073 1.00 96.75 171 HIS A N 1
ATOM 1328 C CA . HIS A 1 171 ? -10.969 -3.283 -8.312 1.00 96.75 171 HIS A CA 1
ATOM 1329 C C . HIS A 1 171 ? -11.138 -4.108 -7.024 1.00 96.75 171 HIS A C 1
ATOM 1331 O O . HIS A 1 171 ? -11.471 -3.523 -5.997 1.00 96.75 171 HIS A O 1
ATOM 1337 N N . SER A 1 172 ? -10.905 -5.424 -7.062 1.00 97.56 172 SER A N 1
ATOM 1338 C CA . SER A 1 172 ? -10.972 -6.303 -5.889 1.00 97.56 172 SER A CA 1
ATOM 1339 C C . SER A 1 172 ? -9.731 -6.238 -4.996 1.00 97.56 172 SER A C 1
ATOM 1341 O O . SER A 1 172 ? -9.744 -6.786 -3.897 1.00 97.56 172 SER A O 1
ATOM 1343 N N . LYS A 1 173 ? -8.634 -5.598 -5.431 1.00 98.12 173 LYS A N 1
ATOM 1344 C CA . LYS A 1 173 ? -7.417 -5.501 -4.619 1.00 98.12 173 LYS A CA 1
ATOM 1345 C C . LYS A 1 173 ? -7.498 -4.301 -3.692 1.00 98.12 173 LYS A C 1
ATOM 1347 O O . LYS A 1 173 ? -7.651 -3.161 -4.135 1.00 98.12 173 LYS A O 1
ATOM 1352 N N . HIS A 1 174 ? -7.286 -4.547 -2.408 1.00 98.38 174 HIS A N 1
ATOM 1353 C CA . HIS A 1 174 ? -7.227 -3.504 -1.394 1.00 98.38 174 HIS A CA 1
ATOM 1354 C C . HIS A 1 174 ? -5.949 -3.639 -0.581 1.00 98.38 174 HIS A C 1
ATOM 1356 O O . HIS A 1 174 ? -5.587 -4.730 -0.153 1.00 98.38 174 HIS A O 1
ATOM 1362 N N . ARG A 1 175 ? -5.277 -2.517 -0.337 1.00 98.31 175 ARG A N 1
ATOM 1363 C CA . ARG A 1 175 ? -4.177 -2.407 0.617 1.00 98.31 175 ARG A CA 1
ATOM 1364 C C . ARG A 1 175 ? -4.598 -1.471 1.734 1.00 98.31 175 ARG A C 1
ATOM 1366 O O . ARG A 1 175 ? -5.094 -0.375 1.479 1.00 98.31 175 ARG A O 1
ATOM 1373 N N . LEU A 1 176 ? -4.364 -1.897 2.963 1.00 98.50 176 LEU A N 1
ATOM 1374 C CA . LEU A 1 176 ? -4.646 -1.134 4.163 1.00 98.50 176 LEU A CA 1
ATOM 1375 C C . LEU A 1 176 ? -3.349 -0.908 4.935 1.00 98.50 176 LEU A C 1
ATOM 1377 O O . LEU A 1 176 ? -2.604 -1.857 5.182 1.00 98.50 176 LEU A O 1
ATOM 1381 N N . TYR A 1 177 ? -3.087 0.336 5.316 1.00 98.44 177 TYR A N 1
ATOM 1382 C CA . TYR A 1 177 ? -1.999 0.692 6.217 1.00 98.44 177 TYR A CA 1
ATOM 1383 C C . TYR A 1 177 ? -2.581 1.140 7.553 1.00 98.44 177 TYR A C 1
ATOM 1385 O O . TYR A 1 177 ? -3.344 2.104 7.622 1.00 98.44 177 TYR A O 1
ATOM 1393 N N . VAL A 1 178 ? -2.210 0.437 8.620 1.00 98.50 178 VAL A N 1
ATOM 1394 C CA . VAL A 1 178 ? -2.638 0.750 9.982 1.00 98.50 178 VAL A CA 1
ATOM 1395 C C . VAL A 1 178 ? -1.417 1.202 10.783 1.00 98.50 178 VAL A C 1
ATOM 1397 O O . VAL A 1 178 ? -0.551 0.377 11.103 1.00 98.50 178 VAL A O 1
ATOM 1400 N N . PRO A 1 179 ? -1.309 2.505 11.103 1.00 98.12 179 PRO A N 1
ATOM 1401 C CA . PRO A 1 179 ? -0.224 3.030 11.919 1.00 98.12 179 PRO A CA 1
ATOM 1402 C C . PRO A 1 179 ? -0.151 2.376 13.303 1.00 98.12 179 PRO A C 1
ATOM 1404 O O . PRO A 1 179 ? -1.137 1.877 13.849 1.00 98.12 179 PRO A O 1
ATOM 1407 N N . LYS A 1 180 ? 1.034 2.423 13.919 1.00 97.94 180 LYS A N 1
ATOM 1408 C CA . LYS A 1 180 ? 1.228 1.940 15.291 1.00 97.94 180 LYS A CA 1
ATOM 1409 C C . LYS A 1 180 ? 0.313 2.689 16.265 1.00 97.94 180 LYS A C 1
ATOM 1411 O O . LYS A 1 180 ? 0.266 3.914 16.251 1.00 97.94 180 LYS A O 1
ATOM 1416 N N . GLY A 1 181 ? -0.361 1.942 17.140 1.00 97.38 181 GLY A N 1
ATOM 1417 C CA . GLY A 1 181 ? -1.296 2.501 18.121 1.00 97.38 181 GLY A CA 1
ATOM 1418 C C . GLY A 1 181 ? -2.669 2.849 17.547 1.00 97.38 181 GLY A C 1
ATOM 1419 O O . GLY A 1 181 ? -3.482 3.423 18.262 1.00 97.38 181 GLY A O 1
ATOM 1420 N N . GLN A 1 182 ? -2.943 2.495 16.291 1.00 98.50 182 GLN A N 1
ATOM 1421 C CA . GLN A 1 182 ? -4.251 2.651 15.671 1.00 98.50 182 GLN A CA 1
ATOM 1422 C C . GLN A 1 182 ? -4.872 1.297 15.324 1.00 98.50 182 GLN A C 1
ATOM 1424 O O . GLN A 1 182 ? -4.192 0.271 15.287 1.00 98.50 182 GLN A O 1
ATOM 1429 N N . ILE A 1 183 ? -6.181 1.316 15.093 1.00 98.25 183 ILE A N 1
ATOM 1430 C CA . ILE A 1 183 ? -6.991 0.179 14.670 1.00 98.25 183 ILE A CA 1
ATOM 1431 C C . ILE A 1 183 ? -7.814 0.607 13.470 1.00 98.25 183 ILE A C 1
ATOM 1433 O O . ILE A 1 183 ? -8.485 1.643 13.507 1.00 98.25 183 ILE A O 1
ATOM 1437 N N . ALA A 1 184 ? -7.783 -0.193 12.412 1.00 98.56 184 ALA A N 1
ATOM 1438 C CA . ALA A 1 184 ? -8.638 0.018 11.258 1.00 98.56 184 ALA A CA 1
ATOM 1439 C C . ALA A 1 184 ? -9.912 -0.820 11.350 1.00 98.56 184 ALA A C 1
ATOM 1441 O O . ALA A 1 184 ? -9.878 -1.998 11.706 1.00 98.56 184 ALA A O 1
ATOM 1442 N N . LEU A 1 185 ? -11.034 -0.189 11.012 1.00 98.44 185 LEU A N 1
ATOM 1443 C CA . LEU A 1 185 ? -12.355 -0.799 10.960 1.00 98.44 185 LEU A CA 1
ATOM 1444 C C . LEU A 1 185 ? -12.683 -1.107 9.500 1.00 98.44 185 LEU A C 1
ATOM 1446 O O . LEU A 1 185 ? -12.895 -0.185 8.705 1.00 98.44 185 LEU A O 1
ATOM 1450 N N . VAL A 1 186 ? -12.723 -2.392 9.152 1.00 98.56 186 VAL A N 1
ATOM 1451 C CA . VAL A 1 186 ? -13.019 -2.850 7.787 1.00 98.56 186 VAL A CA 1
ATOM 1452 C C . VAL A 1 186 ? -14.086 -3.937 7.782 1.00 98.56 186 VAL A C 1
ATOM 1454 O O . VAL A 1 186 ? -14.284 -4.618 8.783 1.00 98.56 186 VAL A O 1
ATOM 1457 N N . ALA A 1 187 ? -14.776 -4.109 6.661 1.00 98.38 187 ALA A N 1
ATOM 1458 C CA . ALA A 1 187 ? -15.594 -5.284 6.399 1.00 98.38 187 ALA A CA 1
ATOM 1459 C C . ALA A 1 187 ? -15.159 -5.930 5.081 1.00 98.38 187 ALA A C 1
ATOM 1461 O O . ALA A 1 187 ? -15.005 -5.233 4.076 1.00 98.38 187 ALA A O 1
ATOM 1462 N N . VAL A 1 188 ? -14.950 -7.246 5.100 1.00 98.38 188 VAL A N 1
ATOM 1463 C CA . VAL A 1 188 ? -14.517 -8.048 3.949 1.00 98.38 188 VAL A CA 1
ATOM 1464 C C . VAL A 1 188 ? -15.600 -9.081 3.678 1.00 98.38 188 VAL A C 1
ATOM 1466 O O . VAL A 1 188 ? -15.920 -9.877 4.554 1.00 98.38 188 VAL A O 1
ATOM 1469 N N . ASP A 1 189 ? -16.229 -9.014 2.506 1.00 97.31 189 ASP A N 1
ATOM 1470 C CA . ASP A 1 189 ? -17.352 -9.879 2.119 1.00 97.31 189 ASP A CA 1
ATOM 1471 C C . ASP A 1 189 ? -18.481 -9.899 3.169 1.00 97.31 189 ASP A C 1
ATOM 1473 O O . ASP A 1 189 ? -19.072 -10.927 3.499 1.00 97.31 189 ASP A O 1
ATOM 1477 N N . GLY A 1 190 ? -18.760 -8.717 3.730 1.00 96.12 190 GLY A N 1
ATOM 1478 C CA . GLY A 1 190 ? -19.769 -8.508 4.771 1.00 96.12 190 GLY A CA 1
ATOM 1479 C C . GLY A 1 190 ? -19.329 -8.884 6.190 1.00 96.12 190 GLY A C 1
ATOM 1480 O O . GLY A 1 190 ? -20.049 -8.561 7.131 1.00 96.12 190 GLY A O 1
ATOM 1481 N N . GLN A 1 191 ? -18.157 -9.499 6.373 1.00 97.44 191 GLN A N 1
ATOM 1482 C CA . GLN A 1 191 ? -17.632 -9.860 7.691 1.00 97.44 191 GLN A CA 1
ATOM 1483 C C . GLN A 1 191 ? -16.828 -8.699 8.295 1.00 97.44 191 GLN A C 1
ATOM 1485 O O . GLN A 1 191 ? -15.887 -8.219 7.656 1.00 97.44 191 GLN A O 1
ATOM 1490 N N . PRO A 1 192 ? -17.181 -8.199 9.494 1.00 98.12 192 PRO A N 1
ATOM 1491 C CA . PRO A 1 192 ? -16.445 -7.119 10.137 1.00 98.12 192 PRO A CA 1
ATOM 1492 C C . PRO A 1 192 ? -15.097 -7.592 10.692 1.00 98.12 192 PRO A C 1
ATOM 1494 O O . PRO A 1 192 ? -14.985 -8.645 11.310 1.00 98.12 192 PRO A O 1
ATOM 1497 N N . HIS A 1 193 ? -14.076 -6.750 10.548 1.00 98.19 193 HIS A N 1
ATOM 1498 C CA . HIS A 1 193 ? -12.754 -6.949 11.125 1.00 98.19 193 HIS A CA 1
ATOM 1499 C C . HIS A 1 193 ? -12.244 -5.660 11.775 1.00 98.19 193 HIS A C 1
ATOM 1501 O O . HIS A 1 193 ? -12.454 -4.547 11.279 1.00 98.19 193 HIS A O 1
ATOM 1507 N N . MET A 1 194 ? -11.514 -5.828 12.876 1.00 98.31 194 MET A N 1
ATOM 1508 C CA . MET A 1 194 ? -10.709 -4.780 13.494 1.00 98.31 194 MET A CA 1
ATOM 1509 C C . MET A 1 194 ? -9.246 -5.181 13.403 1.00 98.31 194 MET A C 1
ATOM 1511 O O . MET A 1 194 ? -8.836 -6.182 13.985 1.00 98.31 194 MET A O 1
ATOM 1515 N N . LEU A 1 195 ? -8.477 -4.423 12.633 1.00 98.25 195 LEU A N 1
ATOM 1516 C CA . LEU A 1 195 ? -7.091 -4.750 12.321 1.00 98.25 195 LEU A CA 1
ATOM 1517 C C . LEU A 1 195 ? -6.164 -3.848 13.125 1.00 98.25 195 LEU A C 1
ATOM 1519 O O . LEU A 1 195 ? -6.338 -2.629 13.127 1.00 98.25 195 LEU A O 1
ATOM 1523 N N . GLU A 1 196 ? -5.201 -4.456 13.813 1.00 97.62 196 GLU A N 1
ATOM 1524 C CA . GLU A 1 196 ? -4.160 -3.748 14.559 1.00 97.62 196 GLU A CA 1
ATOM 1525 C C . GLU A 1 196 ? -3.090 -3.173 13.620 1.00 97.62 196 GLU A C 1
ATOM 1527 O O . GLU A 1 196 ? -3.276 -3.103 12.406 1.00 97.62 196 GLU A O 1
ATOM 1532 N N . ASN A 1 197 ? -1.964 -2.715 14.172 1.00 98.06 197 ASN A N 1
ATOM 1533 C CA . ASN A 1 197 ? -0.923 -2.097 13.367 1.00 98.06 197 ASN A CA 1
ATOM 1534 C C . ASN A 1 197 ? -0.343 -3.082 12.342 1.00 98.06 197 ASN A C 1
ATOM 1536 O O . ASN A 1 197 ? 0.033 -4.205 12.674 1.00 98.06 197 ASN A O 1
ATOM 1540 N N . GLY A 1 198 ? -0.164 -2.622 11.107 1.00 98.06 198 GLY A N 1
ATOM 1541 C CA . GLY A 1 198 ? 0.364 -3.467 10.046 1.00 98.06 198 GLY A CA 1
ATOM 1542 C C . GLY A 1 198 ? 0.014 -2.981 8.649 1.00 98.06 198 GLY A C 1
ATOM 1543 O O . GLY A 1 198 ? -0.627 -1.947 8.459 1.00 98.06 198 GLY A O 1
ATOM 1544 N N . VAL A 1 199 ? 0.464 -3.753 7.663 1.00 97.94 199 VAL A N 1
ATOM 1545 C CA . VAL A 1 199 ? 0.056 -3.618 6.265 1.00 97.94 199 VAL A CA 1
ATOM 1546 C C . VAL A 1 199 ? -0.740 -4.864 5.913 1.00 97.94 199 VAL A C 1
ATOM 1548 O O . VAL A 1 199 ? -0.231 -5.974 6.054 1.00 97.94 199 VAL A O 1
ATOM 1551 N N . TYR A 1 200 ? -1.967 -4.675 5.445 1.00 98.25 200 TYR A N 1
ATOM 1552 C CA . TYR A 1 200 ? -2.861 -5.763 5.066 1.00 98.25 200 TYR A CA 1
ATOM 1553 C C . TYR A 1 200 ? -3.210 -5.646 3.588 1.00 98.25 200 TYR A C 1
ATOM 1555 O O . TYR A 1 200 ? -3.422 -4.542 3.085 1.00 98.25 200 TYR A O 1
ATOM 1563 N N . CYS A 1 201 ? -3.279 -6.782 2.902 1.00 97.69 201 CYS A N 1
ATOM 1564 C CA . CYS A 1 201 ? -3.692 -6.862 1.508 1.00 97.69 201 CYS A CA 1
ATOM 1565 C C . CYS A 1 201 ? -4.881 -7.815 1.401 1.00 97.69 201 CYS A C 1
ATOM 1567 O O . CYS A 1 201 ? -4.826 -8.924 1.929 1.00 97.69 201 CYS A O 1
ATOM 1569 N N . PHE A 1 202 ? -5.928 -7.386 0.706 1.00 97.88 202 PHE A N 1
ATOM 1570 C CA . PHE A 1 202 ? -7.148 -8.151 0.481 1.00 97.88 202 PHE A CA 1
ATOM 1571 C C . PHE A 1 202 ? -7.427 -8.268 -1.012 1.00 97.88 202 PHE A C 1
ATOM 1573 O O . PHE A 1 202 ? -7.096 -7.368 -1.787 1.00 97.88 202 PHE A O 1
ATOM 1580 N N . ASP A 1 203 ? -8.054 -9.377 -1.385 1.00 97.81 203 ASP A N 1
ATOM 1581 C CA . ASP A 1 203 ? -8.616 -9.607 -2.709 1.00 97.81 203 ASP A CA 1
ATOM 1582 C C . ASP A 1 203 ? -10.095 -9.960 -2.547 1.00 97.81 203 ASP A C 1
ATOM 1584 O O . ASP A 1 203 ? -10.444 -11.120 -2.346 1.00 97.81 203 ASP A O 1
ATOM 1588 N N . ALA A 1 204 ? -10.941 -8.936 -2.516 1.00 97.56 204 ALA A N 1
ATOM 1589 C CA . ALA A 1 204 ? -12.368 -9.060 -2.260 1.00 97.56 204 ALA A CA 1
ATOM 1590 C C . ALA A 1 204 ? -13.121 -7.988 -3.046 1.00 97.56 204 ALA A C 1
ATOM 1592 O O . ALA A 1 204 ? -12.800 -6.806 -2.963 1.00 97.56 204 ALA A O 1
ATOM 1593 N N . ALA A 1 205 ? -14.145 -8.385 -3.800 1.00 96.31 205 ALA A N 1
ATOM 1594 C CA . ALA A 1 205 ? -14.975 -7.431 -4.537 1.00 96.31 205 ALA A CA 1
ATOM 1595 C C . ALA A 1 205 ? -15.861 -6.592 -3.597 1.00 96.31 205 ALA A C 1
ATOM 1597 O O . ALA A 1 205 ? -16.169 -5.440 -3.901 1.00 96.31 205 ALA A O 1
ATOM 1598 N N . ALA A 1 206 ? -16.261 -7.157 -2.452 1.00 97.44 206 ALA A N 1
ATOM 1599 C CA . ALA A 1 206 ? -17.060 -6.490 -1.432 1.00 97.44 206 ALA A CA 1
ATOM 1600 C C . ALA A 1 206 ? -16.184 -6.094 -0.232 1.00 97.44 206 ALA A C 1
ATOM 1602 O O . ALA A 1 206 ? -16.245 -6.699 0.838 1.00 97.44 206 ALA A O 1
ATOM 1603 N N . PHE A 1 207 ? -15.363 -5.059 -0.409 1.00 98.12 207 PHE A N 1
ATOM 1604 C CA . PHE A 1 207 ? -14.523 -4.501 0.651 1.00 98.12 207 PHE A CA 1
ATOM 1605 C C . PHE A 1 207 ? -15.015 -3.120 1.082 1.00 98.12 207 PHE A C 1
ATOM 1607 O O . PHE A 1 207 ? -15.201 -2.223 0.258 1.00 98.12 207 PHE A O 1
ATOM 1614 N N . VAL A 1 208 ? -15.169 -2.917 2.390 1.00 98.06 208 VAL A N 1
ATOM 1615 C CA . VAL A 1 208 ? -15.580 -1.634 2.968 1.00 98.06 208 VAL A CA 1
ATOM 1616 C C . VAL A 1 208 ? -14.560 -1.194 4.009 1.00 98.06 208 VAL A C 1
ATOM 1618 O O . VAL A 1 208 ? -14.449 -1.795 5.074 1.00 98.06 208 VAL A O 1
ATOM 1621 N N . TYR A 1 209 ? -13.842 -0.107 3.731 1.00 98.19 209 TYR A N 1
ATOM 1622 C CA . TYR A 1 209 ? -13.050 0.607 4.732 1.00 98.19 209 TYR A CA 1
ATOM 1623 C C . TYR A 1 209 ? -13.913 1.688 5.381 1.00 98.19 209 TYR A C 1
ATOM 1625 O O . TYR A 1 209 ? -14.416 2.571 4.690 1.00 98.19 209 TYR A O 1
ATOM 1633 N N . LYS A 1 210 ? -14.094 1.620 6.704 1.00 97.81 210 LYS A N 1
ATOM 1634 C CA . LYS A 1 210 ? -14.863 2.629 7.441 1.00 97.81 210 LYS A CA 1
ATOM 1635 C C . LYS A 1 210 ? -13.966 3.776 7.891 1.00 97.81 210 LYS A C 1
ATOM 1637 O O . LYS A 1 210 ? -14.236 4.923 7.558 1.00 97.81 210 LYS A O 1
ATOM 1642 N N . GLN A 1 211 ? -12.941 3.467 8.683 1.00 97.75 211 GLN A N 1
ATOM 1643 C CA . GLN A 1 211 ? -11.984 4.442 9.214 1.00 97.75 211 GLN A CA 1
ATOM 1644 C C . GLN A 1 211 ? -10.816 3.748 9.921 1.00 97.75 211 GLN A C 1
ATOM 1646 O O . GLN A 1 211 ? -10.882 2.560 10.243 1.00 97.75 211 GLN A O 1
ATOM 1651 N N . THR A 1 212 ? -9.798 4.536 10.256 1.00 98.19 212 THR A N 1
ATOM 1652 C CA . THR A 1 212 ? -8.743 4.180 11.206 1.00 98.19 212 THR A CA 1
ATOM 1653 C C . THR A 1 212 ? -8.869 5.080 12.435 1.00 98.19 212 THR A C 1
ATOM 1655 O O . THR A 1 212 ? -9.062 6.285 12.296 1.00 98.19 212 THR A O 1
ATOM 1658 N N . ALA A 1 213 ? -8.795 4.506 13.633 1.00 98.00 213 ALA A N 1
ATOM 1659 C CA . ALA A 1 213 ? -8.963 5.221 14.897 1.00 98.00 213 ALA A CA 1
ATOM 1660 C C . ALA A 1 213 ? -7.858 4.857 15.896 1.00 98.00 213 ALA A C 1
ATOM 1662 O O . ALA A 1 213 ? -7.221 3.815 15.767 1.00 98.00 213 ALA A O 1
ATOM 1663 N N . ASP A 1 214 ? -7.629 5.698 16.906 1.00 98.12 214 ASP A N 1
ATOM 1664 C CA . ASP A 1 214 ? -6.671 5.395 17.975 1.00 98.12 214 ASP A CA 1
ATOM 1665 C C . ASP A 1 214 ? -7.114 4.145 18.756 1.00 98.12 214 ASP A C 1
ATOM 1667 O O . ASP A 1 214 ? -8.295 3.993 19.080 1.00 98.12 214 ASP A O 1
ATOM 1671 N N . ALA A 1 215 ? -6.178 3.254 19.081 1.00 97.44 215 ALA A N 1
ATOM 1672 C CA . ALA A 1 215 ? -6.448 2.017 19.810 1.00 97.44 215 ALA A CA 1
ATOM 1673 C C . ALA A 1 215 ? -6.980 2.253 21.237 1.00 97.44 215 ALA A C 1
ATOM 1675 O O . ALA A 1 215 ? -7.586 1.352 21.818 1.00 97.44 215 ALA A O 1
ATOM 1676 N N . LYS A 1 216 ? -6.779 3.443 21.809 1.00 96.88 216 LYS A N 1
ATOM 1677 C CA . LYS A 1 216 ? -7.326 3.861 23.108 1.00 96.88 216 LYS A CA 1
ATOM 1678 C C . LYS A 1 216 ? -8.653 4.604 22.986 1.00 96.88 216 LYS A C 1
ATOM 1680 O O . LYS A 1 216 ? -9.185 5.045 24.003 1.00 96.88 216 LYS A O 1
ATOM 1685 N N . THR A 1 217 ? -9.192 4.757 21.773 1.00 97.50 217 THR A N 1
ATOM 1686 C CA . THR A 1 217 ? -10.548 5.285 21.585 1.00 97.50 217 THR A CA 1
ATOM 1687 C C . THR A 1 217 ? -11.505 4.427 22.420 1.00 97.50 217 THR A C 1
ATOM 1689 O O . THR A 1 217 ? -11.509 3.208 22.218 1.00 97.50 217 THR A O 1
ATOM 1692 N N . PRO A 1 218 ? -12.288 5.011 23.353 1.00 96.62 218 PRO A N 1
ATOM 1693 C CA . PRO A 1 218 ? -13.040 4.231 24.338 1.00 96.62 218 PRO A CA 1
ATOM 1694 C C . PRO A 1 218 ? -13.973 3.202 23.712 1.00 96.62 218 PRO A C 1
ATOM 1696 O O . PRO A 1 218 ? -14.142 2.115 24.252 1.00 96.62 218 PRO A O 1
ATOM 1699 N N . TYR A 1 219 ? -14.544 3.523 22.551 1.00 97.88 219 TYR A N 1
ATOM 1700 C CA . TYR A 1 219 ? -15.477 2.650 21.864 1.00 97.88 219 TYR A CA 1
ATOM 1701 C C . TYR A 1 219 ? -15.346 2.755 20.346 1.00 97.88 219 TYR A C 1
ATOM 1703 O O . TYR A 1 219 ? -15.359 3.847 19.777 1.00 97.88 219 TYR A O 1
ATOM 1711 N N . LEU A 1 220 ? -15.233 1.600 19.697 1.00 97.88 220 LEU A N 1
ATOM 1712 C CA . LEU A 1 220 ? -15.187 1.424 18.252 1.00 97.88 220 LEU A CA 1
ATOM 1713 C C . LEU A 1 220 ? -16.213 0.367 17.846 1.00 97.88 220 LEU A C 1
ATOM 1715 O O . LEU A 1 220 ? -16.413 -0.622 18.547 1.00 97.88 220 LEU A O 1
ATOM 1719 N N . PHE A 1 221 ? -16.847 0.571 16.695 1.00 97.44 221 PHE A N 1
ATOM 1720 C CA . PHE A 1 221 ? -17.938 -0.284 16.240 1.00 97.44 221 PHE A CA 1
ATOM 1721 C C . PHE A 1 221 ? -17.994 -0.399 14.715 1.00 97.44 221 PHE A C 1
ATOM 1723 O O . PHE A 1 221 ? -17.952 0.615 13.997 1.00 97.44 221 PHE A O 1
ATOM 1730 N N . ILE A 1 222 ? -18.148 -1.630 14.225 1.00 97.75 222 ILE A N 1
ATOM 1731 C CA . ILE A 1 222 ? -18.408 -1.946 12.820 1.00 97.75 222 ILE A CA 1
ATOM 1732 C C . ILE A 1 222 ? -19.305 -3.191 12.699 1.00 97.75 222 ILE A C 1
ATOM 1734 O O . ILE A 1 222 ? -18.912 -4.289 13.071 1.00 97.75 222 ILE A O 1
ATOM 1738 N N . HIS A 1 223 ? -20.502 -3.012 12.131 1.00 95.94 223 HIS A N 1
ATOM 1739 C CA . HIS A 1 223 ? -21.542 -4.042 11.965 1.00 95.94 223 HIS A CA 1
ATOM 1740 C C . HIS A 1 223 ? -21.993 -4.713 13.265 1.00 95.94 223 HIS A C 1
ATOM 1742 O O . HIS A 1 223 ? -22.893 -4.197 13.907 1.00 95.94 223 HIS A O 1
ATOM 1748 N N . THR A 1 224 ? -21.423 -5.855 13.629 1.00 96.88 224 THR A N 1
ATOM 1749 C CA . THR A 1 224 ? -21.715 -6.583 14.874 1.00 96.88 224 THR A CA 1
ATOM 1750 C C . THR A 1 224 ? -20.510 -6.610 15.803 1.00 96.88 224 THR A C 1
ATOM 1752 O O . THR A 1 224 ? -20.620 -7.047 16.939 1.00 96.88 224 THR A O 1
ATOM 1755 N N . LEU A 1 225 ? -19.355 -6.120 15.343 1.00 98.00 225 LEU A N 1
ATOM 1756 C CA . LEU A 1 225 ? -18.115 -6.158 16.093 1.00 98.00 225 LEU A CA 1
ATOM 1757 C C . LEU A 1 225 ? -17.937 -4.851 16.867 1.00 98.00 225 LEU A C 1
ATOM 1759 O O . LEU A 1 225 ? -17.796 -3.761 16.295 1.00 98.00 225 LEU A O 1
ATOM 1763 N N . HIS A 1 226 ? -17.913 -4.982 18.184 1.00 97.88 226 HIS A N 1
ATOM 1764 C CA . HIS A 1 226 ? -17.737 -3.919 19.156 1.00 97.88 226 HIS A CA 1
ATOM 1765 C C . HIS A 1 226 ? -16.380 -4.080 19.822 1.00 97.88 226 HIS A C 1
ATOM 1767 O O . HIS A 1 226 ? -16.018 -5.165 20.269 1.00 97.88 226 HIS A O 1
ATOM 1773 N N . ARG A 1 227 ? -15.628 -2.988 19.928 1.00 97.88 227 ARG A N 1
ATOM 1774 C CA . ARG A 1 227 ? -14.396 -2.946 20.705 1.00 97.88 227 ARG A CA 1
ATOM 1775 C C . ARG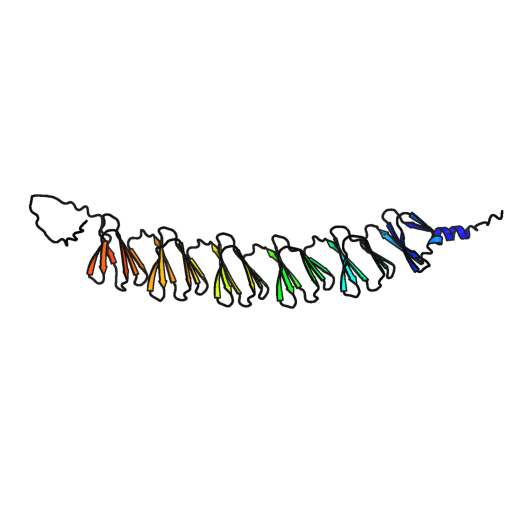 A 1 227 ? -14.451 -1.796 21.675 1.00 97.88 227 ARG A C 1
ATOM 1777 O O . ARG A 1 227 ? -14.675 -0.652 21.288 1.00 97.88 227 ARG A O 1
ATOM 1784 N N . MET A 1 228 ? -14.158 -2.105 22.921 1.00 97.56 228 MET A N 1
ATOM 1785 C CA . MET A 1 228 ? -14.154 -1.155 24.008 1.00 97.56 228 MET A CA 1
ATOM 1786 C C . MET A 1 228 ? -12.790 -1.151 24.686 1.00 97.56 228 MET A C 1
ATOM 1788 O O . MET A 1 228 ? -12.235 -2.206 24.984 1.00 97.56 228 MET A O 1
ATOM 1792 N N . TYR A 1 229 ? -12.246 0.037 24.919 1.00 97.75 229 TYR A N 1
ATOM 1793 C CA . TYR A 1 229 ? -11.061 0.231 25.743 1.00 97.75 229 TYR A CA 1
ATOM 1794 C C . TYR A 1 229 ? -11.501 0.797 27.090 1.00 97.75 229 TYR A C 1
ATOM 1796 O O . TYR A 1 229 ? -12.010 1.916 27.145 1.00 97.75 229 TYR A O 1
ATOM 1804 N N . LEU A 1 230 ? -11.311 0.021 28.158 1.00 97.75 230 LEU A N 1
ATOM 1805 C CA . LEU A 1 230 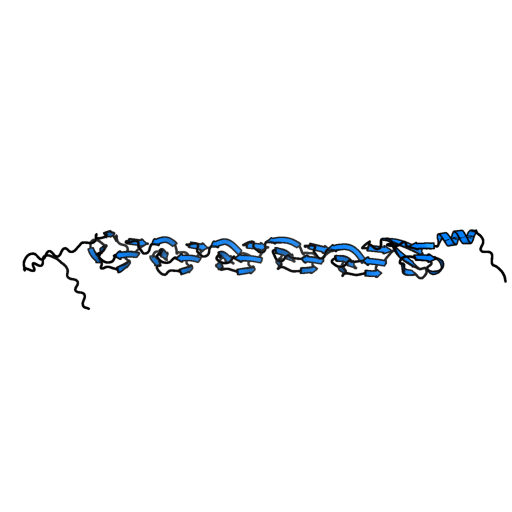? -11.676 0.390 29.521 1.00 97.75 230 LEU A CA 1
ATOM 1806 C C . LEU A 1 230 ? -10.416 0.743 30.334 1.00 97.75 230 LEU A C 1
ATOM 1808 O O . LEU A 1 230 ? -9.634 -0.154 30.664 1.00 97.75 230 LEU A O 1
ATOM 1812 N N . PRO A 1 231 ? -10.186 2.030 30.655 1.00 96.25 231 PRO A N 1
ATOM 1813 C CA . PRO A 1 231 ? -9.100 2.450 31.535 1.00 96.25 231 PRO A CA 1
ATOM 1814 C C . PRO A 1 231 ? -9.263 1.922 32.964 1.00 96.25 231 PRO A C 1
ATOM 1816 O O . PRO A 1 231 ? -10.372 1.652 33.424 1.00 96.25 231 PRO A O 1
ATOM 1819 N N . GLU A 1 232 ? -8.157 1.865 33.708 1.00 96.62 232 GLU A N 1
ATOM 1820 C CA . GLU A 1 232 ? -8.200 1.566 35.141 1.00 96.62 232 GLU A CA 1
ATOM 1821 C C . GLU A 1 232 ? -9.103 2.549 35.901 1.00 96.62 232 GLU A C 1
ATOM 1823 O O . GLU A 1 232 ? -9.097 3.760 35.663 1.00 96.62 232 GLU A O 1
ATOM 1828 N N . GLY A 1 233 ? -9.887 2.012 36.837 1.00 96.06 233 GLY A N 1
ATOM 1829 C CA . GLY A 1 233 ? -10.790 2.796 37.673 1.00 96.06 233 GLY A CA 1
ATOM 1830 C C . GLY A 1 233 ? -12.076 3.255 36.980 1.00 96.06 233 GLY A C 1
ATOM 1831 O O . GLY A 1 233 ? -12.833 4.005 37.604 1.00 96.06 233 GLY A O 1
ATOM 1832 N N . GLN A 1 234 ? -12.353 2.814 35.750 1.00 97.62 234 GLN A N 1
ATOM 1833 C CA . GLN A 1 234 ? -13.647 2.980 35.085 1.00 97.62 234 GLN A CA 1
ATOM 1834 C C . GLN A 1 234 ? -14.423 1.661 35.026 1.00 97.62 234 GLN A C 1
ATOM 1836 O O . GLN A 1 234 ? -13.840 0.584 35.091 1.00 97.62 234 GLN A O 1
ATOM 1841 N N . ILE A 1 235 ? -15.741 1.769 34.903 1.00 97.31 235 ILE A N 1
ATOM 1842 C CA . ILE A 1 235 ? -16.681 0.669 34.697 1.00 97.31 235 ILE A CA 1
ATOM 1843 C C . ILE A 1 235 ? -17.489 1.005 33.452 1.00 97.31 235 ILE A C 1
ATOM 1845 O O . ILE A 1 235 ? -17.990 2.125 33.320 1.00 97.31 235 ILE A O 1
ATOM 1849 N N . ALA A 1 236 ? -17.607 0.056 32.533 1.00 98.00 236 ALA A N 1
ATOM 1850 C CA . ALA A 1 236 ? -18.473 0.215 31.376 1.00 98.00 236 ALA A CA 1
ATOM 1851 C C . ALA A 1 236 ? -19.873 -0.317 31.675 1.00 98.00 236 ALA A C 1
ATOM 1853 O O . ALA A 1 236 ? -20.025 -1.410 32.222 1.00 98.00 236 ALA A O 1
ATOM 1854 N N . LEU A 1 237 ? -20.881 0.453 31.273 1.00 97.75 237 LEU A N 1
ATOM 1855 C CA . LEU A 1 237 ? -22.285 0.069 31.353 1.00 97.75 237 LEU A CA 1
ATOM 1856 C C . LEU A 1 237 ? -22.730 -0.402 29.980 1.00 97.75 237 LEU A C 1
ATOM 1858 O O . LEU A 1 237 ? -22.748 0.390 29.032 1.00 97.75 237 LEU A O 1
ATOM 1862 N N . VAL A 1 238 ? -23.082 -1.676 29.864 1.00 97.94 238 VAL A N 1
ATOM 1863 C CA . VAL A 1 238 ? -23.436 -2.284 28.581 1.00 97.94 238 VAL A CA 1
ATOM 1864 C C . VAL A 1 238 ? -24.796 -2.964 28.662 1.00 97.94 238 VAL A C 1
ATOM 1866 O O . VAL A 1 238 ? -25.218 -3.423 29.719 1.00 97.94 238 VAL A O 1
ATOM 1869 N N . MET A 1 239 ? -25.490 -3.012 27.531 1.00 97.12 239 MET A N 1
ATOM 1870 C CA . MET A 1 239 ? -26.641 -3.883 27.320 1.00 97.12 239 MET A CA 1
ATOM 1871 C C . MET A 1 239 ? -26.236 -4.980 26.339 1.00 97.12 239 MET A C 1
ATOM 1873 O O . MET A 1 239 ? -25.665 -4.684 25.290 1.00 97.12 239 MET A O 1
ATOM 1877 N N . TYR A 1 240 ? -26.552 -6.229 26.661 1.00 94.06 240 TYR A N 1
ATOM 1878 C CA . TYR A 1 240 ? -26.293 -7.393 25.821 1.00 94.06 240 TYR A CA 1
ATOM 1879 C C . TYR A 1 240 ? -27.500 -8.331 25.869 1.00 94.06 240 TYR A C 1
ATOM 1881 O O . TYR A 1 240 ? -27.933 -8.724 26.948 1.00 94.06 240 TYR A O 1
ATOM 1889 N N . ASP A 1 241 ? -28.100 -8.646 24.717 1.00 93.00 241 ASP A N 1
ATOM 1890 C CA . ASP A 1 241 ? -29.322 -9.469 24.629 1.00 93.00 241 ASP A CA 1
ATOM 1891 C C . ASP A 1 241 ? -30.469 -8.991 25.545 1.00 93.00 241 ASP A C 1
ATOM 1893 O O . ASP A 1 241 ? -31.202 -9.774 26.151 1.00 93.00 241 ASP A O 1
ATOM 1897 N N . GLY A 1 242 ? -30.618 -7.667 25.662 1.00 92.69 242 GLY A N 1
ATOM 1898 C CA . GLY A 1 242 ? -31.627 -7.036 26.516 1.00 92.69 242 GLY A CA 1
ATOM 1899 C C . GLY A 1 242 ? -31.318 -7.082 28.014 1.00 92.69 242 GLY A C 1
ATOM 1900 O O . GLY A 1 242 ? -32.151 -6.630 28.795 1.00 92.69 242 GLY A O 1
ATOM 1901 N N . ARG A 1 243 ? -30.141 -7.584 28.406 1.00 94.31 243 ARG A N 1
ATOM 1902 C CA . ARG A 1 243 ? -29.663 -7.646 29.789 1.00 94.31 243 ARG A CA 1
ATOM 1903 C C . ARG A 1 243 ? -28.603 -6.594 30.053 1.00 94.31 243 ARG A C 1
ATOM 1905 O O . ARG A 1 243 ? -27.691 -6.417 29.247 1.00 94.31 243 ARG A O 1
ATOM 1912 N N . GLY A 1 244 ? -28.726 -5.894 31.170 1.00 95.62 244 GLY A N 1
ATOM 1913 C CA . GLY A 1 244 ? -27.709 -4.960 31.631 1.00 95.62 244 GLY A CA 1
ATOM 1914 C C . GLY A 1 244 ? -26.524 -5.675 32.273 1.00 95.62 244 GLY A C 1
ATOM 1915 O O . GLY A 1 244 ? -26.707 -6.530 33.141 1.00 95.62 244 GLY A O 1
ATOM 1916 N N . GLU A 1 245 ? -25.307 -5.306 31.880 1.00 96.12 245 GLU A N 1
ATOM 1917 C CA . GLU A 1 245 ? -24.072 -5.809 32.481 1.00 96.12 245 GLU A CA 1
ATOM 1918 C C . GLU A 1 245 ? -23.079 -4.679 32.770 1.00 96.12 245 GLU A C 1
ATOM 1920 O O . GLU A 1 245 ? -23.032 -3.651 32.085 1.00 96.12 245 GLU A O 1
ATOM 1925 N N . LEU A 1 246 ? -22.273 -4.888 33.810 1.00 96.81 246 LEU A N 1
ATOM 1926 C CA . LEU A 1 246 ? -21.189 -4.003 34.212 1.00 96.81 246 LEU A CA 1
ATOM 1927 C C . LEU A 1 246 ? -19.863 -4.701 33.928 1.00 96.81 246 LEU A C 1
ATOM 1929 O O . LEU A 1 246 ? -19.606 -5.793 34.431 1.00 96.81 246 LEU A O 1
ATOM 1933 N N . ILE A 1 247 ? -19.013 -4.071 33.120 1.00 97.12 247 ILE A N 1
ATOM 1934 C CA . ILE A 1 247 ? -17.667 -4.577 32.839 1.00 97.12 247 ILE A CA 1
ATOM 1935 C C . ILE A 1 247 ? -16.685 -3.752 33.663 1.00 97.12 247 ILE A C 1
ATOM 1937 O O . ILE A 1 247 ? -16.497 -2.563 33.401 1.00 97.12 247 ILE A O 1
ATOM 1941 N N . GLU A 1 248 ? -16.069 -4.385 34.662 1.00 96.12 248 GLU A N 1
ATOM 1942 C CA . GLU A 1 248 ? -15.128 -3.728 35.580 1.00 96.12 248 GLU A CA 1
ATOM 1943 C C . GLU A 1 248 ? -13.657 -3.980 35.237 1.00 96.12 248 GLU A C 1
ATOM 1945 O O . GLU A 1 248 ? -12.783 -3.229 35.664 1.00 96.12 248 GLU A O 1
ATOM 1950 N N . THR A 1 249 ? -13.354 -5.050 34.494 1.00 97.31 249 THR A N 1
ATOM 1951 C CA . THR A 1 249 ? -11.968 -5.451 34.225 1.00 97.31 249 THR A CA 1
ATOM 1952 C C . THR A 1 249 ? -11.304 -4.459 33.267 1.00 97.31 249 THR A C 1
ATOM 1954 O O . THR A 1 249 ? -11.730 -4.375 32.112 1.00 97.31 249 THR A O 1
ATOM 1957 N N . PRO A 1 250 ? -10.249 -3.731 33.680 1.00 97.50 250 PRO A N 1
ATOM 1958 C CA . PRO A 1 250 ? -9.544 -2.825 32.782 1.00 97.50 250 PRO A CA 1
ATOM 1959 C C . PRO A 1 250 ? -8.929 -3.584 31.604 1.00 97.50 250 PRO A C 1
ATOM 1961 O O . PRO A 1 250 ? -8.487 -4.724 31.751 1.00 97.50 250 PRO A O 1
ATOM 1964 N N . GLY A 1 251 ? -8.866 -2.942 30.441 1.00 97.38 251 GLY A N 1
ATOM 1965 C CA . GLY A 1 251 ? -8.274 -3.526 29.241 1.00 97.38 251 GLY A CA 1
ATOM 1966 C C . GLY A 1 251 ? -9.131 -3.361 27.994 1.00 97.38 251 GLY A C 1
ATOM 1967 O O . GLY A 1 251 ? -9.965 -2.461 27.892 1.00 97.38 251 GLY A O 1
ATOM 1968 N N . VAL A 1 252 ? -8.868 -4.214 27.007 1.00 97.50 252 VAL A N 1
ATOM 1969 C CA . VAL A 1 252 ? -9.575 -4.219 25.725 1.00 97.50 252 VAL A CA 1
ATOM 1970 C C . VAL A 1 252 ? -10.585 -5.354 25.726 1.00 97.50 252 VAL A C 1
ATOM 1972 O O . VAL A 1 252 ? -10.215 -6.508 25.921 1.00 97.50 252 VAL A O 1
ATOM 1975 N N . HIS A 1 253 ? -11.837 -5.018 25.442 1.00 97.62 253 HIS A N 1
ATOM 1976 C CA . HIS A 1 253 ? -12.933 -5.970 25.300 1.00 97.62 253 HIS A CA 1
ATOM 1977 C C . HIS A 1 253 ? -13.413 -5.953 23.857 1.00 97.62 253 HIS A C 1
ATOM 1979 O O . HIS A 1 253 ? -13.681 -4.879 23.315 1.00 97.62 253 HIS A O 1
ATOM 1985 N N . VAL A 1 254 ? -13.497 -7.125 23.230 1.00 97.31 254 VAL A N 1
ATOM 1986 C CA . VAL A 1 254 ? -14.022 -7.291 21.869 1.00 97.31 254 VAL A CA 1
ATOM 1987 C C . VAL A 1 254 ? -15.220 -8.223 21.940 1.00 97.31 254 VAL A C 1
ATOM 1989 O O . VAL A 1 254 ? -15.104 -9.336 22.446 1.00 97.31 254 VAL A O 1
ATOM 1992 N N . ILE A 1 255 ? -16.365 -7.746 21.467 1.00 97.31 255 ILE A N 1
ATOM 1993 C CA . ILE A 1 255 ? -17.645 -8.445 21.538 1.00 97.31 255 ILE A CA 1
ATOM 1994 C C . ILE A 1 255 ? -18.247 -8.434 20.139 1.00 97.31 255 ILE A C 1
ATOM 1996 O O . ILE A 1 255 ? -18.386 -7.371 19.539 1.00 97.31 255 ILE A O 1
ATOM 2000 N N . ASP A 1 256 ? -18.587 -9.609 19.621 1.00 97.00 256 ASP A N 1
ATOM 2001 C CA . ASP A 1 256 ? -19.277 -9.757 18.342 1.00 97.00 256 ASP A CA 1
ATOM 2002 C C . ASP A 1 256 ? -20.742 -10.110 18.603 1.00 97.00 256 ASP A C 1
ATOM 2004 O O . ASP A 1 256 ? -21.073 -11.252 18.923 1.00 97.00 256 ASP A O 1
ATOM 2008 N N . SER A 1 257 ? -21.614 -9.106 18.564 1.00 96.62 257 SER A N 1
ATOM 2009 C CA . SER A 1 257 ? -23.050 -9.289 18.735 1.00 96.62 257 SER A CA 1
ATOM 2010 C C . SER A 1 257 ? -23.846 -8.132 18.136 1.00 96.62 257 SER A C 1
ATOM 2012 O O . SER A 1 257 ? -23.537 -6.975 18.402 1.00 96.62 257 SER A O 1
ATOM 2014 N N . PRO A 1 258 ? -24.933 -8.411 17.396 1.00 96.31 258 PRO A N 1
ATOM 2015 C CA . PRO A 1 258 ? -25.811 -7.372 16.865 1.00 96.31 258 PRO A CA 1
ATOM 2016 C C . PRO A 1 258 ? -26.659 -6.666 17.937 1.00 96.31 258 PRO A C 1
ATOM 2018 O O . PRO A 1 258 ? -27.254 -5.631 17.644 1.00 96.31 258 PRO A O 1
ATOM 2021 N N . THR A 1 259 ? -26.775 -7.230 19.144 1.00 96.75 259 THR A N 1
ATOM 2022 C CA . THR A 1 259 ? -27.615 -6.700 20.235 1.00 96.75 259 THR A CA 1
ATOM 2023 C C . THR A 1 259 ? -26.815 -5.922 21.277 1.00 96.75 259 THR A C 1
ATOM 2025 O O . THR A 1 259 ? -27.411 -5.386 22.213 1.00 96.75 259 THR A O 1
ATOM 2028 N N . PHE A 1 260 ? -25.485 -5.862 21.143 1.00 97.56 260 PHE A N 1
ATOM 2029 C CA . PHE A 1 260 ? -24.637 -5.157 22.094 1.00 97.56 260 PHE A CA 1
ATOM 2030 C C . PHE A 1 260 ? -24.801 -3.641 21.954 1.00 97.56 260 PHE A C 1
ATOM 2032 O O . PHE A 1 260 ? -24.685 -3.062 20.872 1.00 97.56 260 PHE A O 1
ATOM 2039 N N . GLU A 1 261 ? -24.998 -2.972 23.084 1.00 97.19 261 GLU A N 1
ATOM 2040 C CA . GLU A 1 261 ? -25.095 -1.523 23.152 1.00 97.19 261 GLU A CA 1
ATOM 2041 C C . GLU A 1 261 ? -24.282 -0.991 24.334 1.00 97.19 261 GLU A C 1
ATOM 2043 O O . GLU A 1 261 ? -24.530 -1.329 25.491 1.00 97.19 261 GLU A O 1
ATOM 2048 N N . LEU A 1 262 ? -23.327 -0.103 24.056 1.00 97.25 262 LEU A N 1
ATOM 2049 C CA . LEU A 1 262 ? -22.615 0.630 25.097 1.00 97.25 262 LEU A CA 1
ATOM 2050 C C . LEU A 1 262 ? -23.468 1.812 25.573 1.00 97.25 262 LEU A C 1
ATOM 2052 O O . LEU A 1 262 ? -23.739 2.729 24.797 1.00 97.25 262 LEU A O 1
ATOM 2056 N N . LYS A 1 263 ? -23.843 1.823 26.855 1.00 97.50 263 LYS A N 1
ATOM 2057 C CA . LYS A 1 263 ? -24.595 2.928 27.472 1.00 97.50 263 LYS A CA 1
ATOM 2058 C C . LYS A 1 263 ? -23.692 4.045 27.982 1.00 97.50 263 LYS A C 1
ATOM 2060 O O . LYS A 1 263 ? -24.093 5.204 27.952 1.00 97.50 263 LYS A O 1
ATOM 2065 N N . GLY A 1 264 ? -22.475 3.721 28.413 1.00 96.94 264 GLY A N 1
ATOM 2066 C CA . GLY A 1 264 ? -21.501 4.720 28.840 1.00 96.94 264 GLY A CA 1
ATOM 2067 C C . GLY A 1 264 ? -20.360 4.142 29.665 1.00 96.94 264 GLY A C 1
ATOM 2068 O O . GLY A 1 264 ? -20.237 2.929 29.833 1.00 96.94 264 GLY A O 1
ATOM 2069 N N . PHE A 1 265 ? -19.538 5.045 30.192 1.00 97.50 265 PHE A N 1
ATOM 2070 C CA . PHE A 1 265 ? -18.461 4.742 31.126 1.00 97.50 265 PHE A CA 1
ATOM 2071 C C . PHE A 1 265 ? -18.664 5.561 32.389 1.00 97.50 265 PHE A C 1
ATOM 2073 O O . PHE A 1 265 ? -18.873 6.770 32.310 1.00 97.50 265 PHE A O 1
ATOM 2080 N N . GLU A 1 266 ? -18.531 4.920 33.541 1.00 97.75 266 GLU A N 1
ATOM 2081 C CA . GLU A 1 266 ? -18.595 5.572 34.842 1.00 97.75 266 GLU A CA 1
ATOM 2082 C C . GLU A 1 266 ? -17.319 5.324 35.634 1.00 97.75 266 GLU A C 1
ATOM 2084 O O . GLU A 1 266 ? -16.576 4.372 35.395 1.00 97.75 266 GLU A O 1
ATOM 2089 N N . LYS A 1 267 ? -17.031 6.193 36.603 1.00 97.38 267 LYS A N 1
ATOM 2090 C CA . LYS A 1 267 ? -15.917 5.938 37.523 1.00 97.38 267 LYS A CA 1
ATOM 2091 C C . LYS A 1 267 ? -16.314 4.829 38.490 1.00 97.38 267 LYS A C 1
ATOM 2093 O O . LYS A 1 267 ? -17.396 4.856 39.065 1.00 97.38 267 LYS A O 1
ATOM 2098 N N . SER A 1 268 ? -15.382 3.931 38.784 1.00 96.06 268 SER A N 1
ATOM 2099 C CA . SER A 1 268 ? -15.540 2.880 39.801 1.00 96.06 268 SER A CA 1
ATOM 2100 C C . SER A 1 268 ? -15.896 3.416 41.196 1.00 96.06 268 SER A C 1
ATOM 2102 O O . SER A 1 268 ? -16.461 2.681 42.004 1.00 96.06 268 SER A O 1
ATOM 2104 N N . THR A 1 269 ? -15.605 4.697 41.459 1.00 95.81 269 THR A N 1
ATOM 2105 C CA . THR A 1 269 ? -15.899 5.420 42.705 1.00 95.81 269 THR A CA 1
ATOM 2106 C C . THR A 1 269 ? -17.325 5.960 42.807 1.00 95.81 269 THR A C 1
ATOM 2108 O O . THR A 1 269 ? -17.668 6.543 43.836 1.00 95.81 269 THR A O 1
ATOM 2111 N N . VAL A 1 270 ? -18.127 5.869 41.742 1.00 94.94 270 VAL A N 1
ATOM 2112 C CA . VAL A 1 270 ? -19.537 6.271 41.780 1.00 94.94 270 VAL A CA 1
ATOM 2113 C C . VAL A 1 270 ? -20.278 5.326 42.727 1.00 94.94 270 VAL A C 1
ATOM 2115 O O . VAL A 1 270 ? -20.174 4.107 42.603 1.00 94.94 270 VAL A O 1
ATOM 2118 N N . GLU A 1 271 ? -20.983 5.902 43.704 1.00 94.06 271 GLU A N 1
ATOM 2119 C CA . GLU A 1 271 ? -21.619 5.145 44.793 1.00 94.06 271 GLU A CA 1
ATOM 2120 C C . GLU A 1 271 ? -22.799 4.300 44.319 1.00 94.06 271 GLU A C 1
ATOM 2122 O O . GLU A 1 271 ? -23.060 3.249 44.894 1.00 94.06 271 GLU A O 1
ATOM 2127 N N . PHE A 1 272 ? -23.495 4.737 43.271 1.00 93.50 272 PHE A N 1
ATOM 2128 C CA . PHE A 1 272 ? -24.634 4.023 42.720 1.00 93.50 272 PHE A CA 1
ATOM 2129 C C . PHE A 1 272 ? -24.689 4.182 41.204 1.00 93.50 272 PHE A C 1
ATOM 2131 O O . PHE A 1 272 ? -24.681 5.301 40.694 1.00 93.50 272 PHE A O 1
ATOM 2138 N N . MET A 1 273 ? -24.760 3.061 40.493 1.00 95.12 273 MET A N 1
ATOM 2139 C CA . MET A 1 273 ? -24.947 3.023 39.044 1.00 95.12 273 MET A CA 1
ATOM 2140 C C . MET A 1 273 ? -25.913 1.902 38.670 1.00 95.12 273 MET A C 1
ATOM 2142 O O . MET A 1 273 ? -26.038 0.914 39.394 1.00 95.12 273 MET A O 1
ATOM 2146 N N . THR A 1 274 ? -26.636 2.067 37.566 1.00 94.50 274 THR A N 1
ATOM 2147 C CA . THR A 1 274 ? -27.609 1.080 37.082 1.00 94.50 274 THR A CA 1
ATOM 2148 C C . THR A 1 274 ? -27.601 1.032 35.559 1.00 94.50 274 THR A C 1
ATOM 2150 O O . THR A 1 274 ? -27.545 2.072 34.902 1.00 94.50 274 THR A O 1
ATOM 2153 N N . VAL A 1 275 ? -27.673 -0.177 35.008 1.00 95.50 275 VAL A N 1
ATOM 2154 C CA . VAL A 1 275 ? -27.851 -0.455 33.582 1.00 95.50 275 VAL A CA 1
ATOM 2155 C C . VAL A 1 275 ? -28.786 -1.648 33.435 1.00 95.50 275 VAL A C 1
ATOM 2157 O O . VAL A 1 275 ? -28.529 -2.706 33.999 1.00 95.50 275 VAL A O 1
ATOM 2160 N N . GLY A 1 276 ? -29.899 -1.468 32.721 1.00 93.19 276 GLY A N 1
ATOM 2161 C CA . GLY A 1 276 ? -30.951 -2.483 32.644 1.00 93.19 276 GLY A CA 1
ATOM 2162 C C . GLY A 1 276 ? -31.436 -2.898 34.037 1.00 93.19 276 GLY A C 1
ATOM 2163 O O . GLY A 1 276 ? -31.828 -2.061 34.845 1.00 93.19 276 GLY A O 1
ATOM 2164 N N . GLU A 1 277 ? -31.384 -4.195 34.301 1.00 92.88 277 GLU A N 1
ATOM 2165 C CA . GLU A 1 277 ? -31.691 -4.844 35.574 1.00 92.88 277 GLU A CA 1
ATOM 2166 C C . GLU A 1 277 ? -30.491 -4.953 36.529 1.00 92.88 277 GLU A C 1
ATOM 2168 O O . GLU A 1 277 ? -30.640 -5.482 37.628 1.00 92.88 277 GLU A O 1
ATOM 2173 N N . CYS A 1 278 ? -29.298 -4.510 36.123 1.00 93.50 278 CYS A N 1
ATOM 2174 C CA . CYS A 1 278 ? -28.093 -4.582 36.939 1.00 93.50 278 CYS A CA 1
ATOM 2175 C C . CYS A 1 278 ? -27.845 -3.256 37.665 1.00 93.50 278 CYS A C 1
ATOM 2177 O O . CYS A 1 278 ? -27.663 -2.211 37.037 1.00 93.50 278 CYS A O 1
ATOM 2179 N N . SER A 1 279 ? -27.787 -3.307 38.994 1.00 93.75 279 SER A N 1
ATOM 2180 C CA . SER A 1 279 ? -27.417 -2.178 39.847 1.00 93.75 279 SER A CA 1
ATOM 2181 C C . SER A 1 279 ? -26.165 -2.513 40.648 1.00 93.75 279 SER A C 1
ATOM 2183 O O . SER A 1 279 ? -26.050 -3.599 41.214 1.00 93.75 279 SER A O 1
ATOM 2185 N N . ARG A 1 280 ? -25.247 -1.550 40.752 1.00 94.75 280 ARG A N 1
ATOM 2186 C CA . ARG A 1 280 ? -24.046 -1.644 41.588 1.00 94.75 280 ARG A CA 1
ATOM 2187 C C . ARG A 1 280 ? -24.034 -0.532 42.618 1.00 94.75 280 ARG A C 1
ATOM 2189 O O . ARG A 1 280 ? -24.219 0.639 42.280 1.00 94.75 280 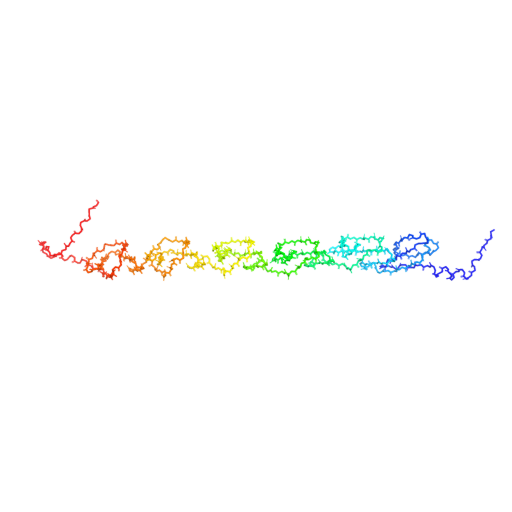ARG A O 1
ATOM 2196 N N . VAL A 1 281 ? -23.764 -0.914 43.862 1.00 94.88 281 VAL A N 1
ATOM 2197 C CA . VAL A 1 281 ? -23.654 -0.017 45.011 1.00 94.88 281 VAL A CA 1
ATOM 2198 C C . VAL A 1 281 ? -22.247 -0.125 45.597 1.00 94.88 281 VAL A C 1
ATOM 2200 O O . VAL A 1 281 ? -21.815 -1.205 45.995 1.00 94.88 281 VAL A O 1
ATOM 2203 N N . LEU A 1 282 ? -21.536 0.998 45.687 1.00 95.31 282 LEU A N 1
ATOM 2204 C CA . LEU A 1 282 ? -20.274 1.109 46.415 1.00 95.31 282 LEU A CA 1
ATOM 2205 C C . LEU A 1 282 ? -20.524 1.785 47.766 1.00 95.31 282 LEU A C 1
ATOM 2207 O O . LEU A 1 282 ? -20.773 2.990 47.841 1.00 95.31 282 LEU A O 1
ATOM 2211 N N . VAL A 1 283 ? -20.368 1.022 48.846 1.00 94.56 283 VAL A N 1
ATOM 2212 C CA . VAL A 1 283 ? -20.420 1.533 50.218 1.00 94.56 283 VAL A CA 1
ATOM 2213 C C . VAL A 1 283 ? -18.996 1.781 50.705 1.00 94.56 283 VAL A C 1
ATOM 2215 O O . VAL A 1 283 ? -18.210 0.852 50.897 1.00 94.56 283 VAL A O 1
ATOM 2218 N N . LYS A 1 284 ? -18.644 3.054 50.905 1.00 93.50 284 LYS A N 1
ATOM 2219 C CA . LYS A 1 284 ? -17.312 3.460 51.379 1.00 93.50 284 LYS A CA 1
ATOM 2220 C C . LYS A 1 284 ? -17.025 2.921 52.784 1.00 93.50 284 LYS A C 1
ATOM 2222 O O . LYS A 1 284 ? -17.924 2.766 53.609 1.00 93.50 284 LYS A O 1
ATOM 2227 N N . ALA A 1 285 ? -15.744 2.717 53.093 1.00 92.75 285 ALA A N 1
ATOM 2228 C CA . ALA A 1 285 ? -15.308 2.381 54.447 1.00 92.75 285 ALA A CA 1
ATOM 2229 C C . ALA A 1 285 ? -15.861 3.390 55.476 1.00 92.75 285 ALA A C 1
ATOM 2231 O O . ALA A 1 285 ? -15.868 4.601 55.241 1.00 92.75 285 ALA A O 1
ATOM 2232 N N . GLY A 1 286 ? -16.367 2.884 56.605 1.00 89.75 286 GLY A N 1
ATOM 2233 C CA . GLY A 1 286 ? -16.988 3.698 57.658 1.00 89.75 286 GLY A CA 1
ATOM 2234 C C . GLY A 1 286 ? -18.427 4.161 57.383 1.00 89.75 286 GLY A C 1
ATOM 2235 O O . GLY A 1 286 ? -18.966 4.918 58.186 1.00 89.75 286 GLY A O 1
ATOM 2236 N N . HIS A 1 287 ? -19.045 3.729 56.281 1.00 88.25 287 HIS A N 1
ATOM 2237 C CA . HIS A 1 287 ? -20.435 4.041 55.927 1.00 88.25 287 HIS A CA 1
ATOM 2238 C C . HIS A 1 287 ? -21.282 2.755 55.932 1.00 88.25 287 HIS A C 1
ATOM 2240 O O . HIS A 1 287 ? -20.738 1.655 55.834 1.00 88.25 287 HIS A O 1
ATOM 2246 N N . VAL A 1 288 ? -22.606 2.883 56.061 1.00 90.44 288 VAL A N 1
ATOM 2247 C CA . VAL A 1 288 ? -23.555 1.765 55.933 1.00 90.44 288 VAL A CA 1
ATOM 2248 C C . VAL A 1 288 ? -24.547 2.130 54.842 1.00 90.44 288 VAL A C 1
ATOM 2250 O O . VAL A 1 288 ? -25.330 3.064 54.994 1.00 90.44 288 VAL A O 1
ATOM 2253 N N . GLY A 1 289 ? -24.516 1.407 53.729 1.00 90.38 289 GLY A N 1
ATOM 2254 C CA . GLY A 1 289 ? -25.459 1.647 52.648 1.00 90.38 289 GLY A CA 1
ATOM 2255 C C . GLY A 1 289 ? -26.874 1.280 53.079 1.00 90.38 289 GLY A C 1
ATOM 2256 O O . GLY A 1 289 ? -27.062 0.312 53.812 1.00 90.38 289 GLY A O 1
ATOM 2257 N N . LYS A 1 290 ? -27.875 2.029 52.619 1.00 90.38 290 LYS A N 1
ATOM 2258 C CA . LYS A 1 290 ? -29.273 1.613 52.722 1.00 90.38 290 LYS A CA 1
ATOM 2259 C C . LYS A 1 290 ? -29.830 1.461 51.318 1.00 90.38 290 LYS A C 1
ATOM 2261 O O . LYS A 1 290 ? -29.891 2.434 50.564 1.00 90.38 290 LYS A O 1
ATOM 2266 N N . LEU A 1 291 ? -30.213 0.237 50.988 1.00 90.56 291 LEU A N 1
ATOM 2267 C CA . LEU A 1 291 ? -30.786 -0.123 49.705 1.00 90.56 291 LEU A CA 1
ATOM 2268 C C . LEU A 1 291 ? -32.276 -0.381 49.882 1.00 90.56 291 LEU A C 1
ATOM 2270 O O . LEU A 1 291 ? -32.668 -1.130 50.774 1.00 90.56 291 LEU A O 1
ATOM 2274 N N . ASN A 1 292 ? -33.106 0.245 49.053 1.00 89.06 292 ASN A N 1
ATOM 2275 C CA . ASN A 1 292 ? -34.523 -0.089 48.983 1.00 89.06 292 ASN A CA 1
ATOM 2276 C C . ASN A 1 292 ? -34.755 -0.983 47.768 1.00 89.06 292 ASN A C 1
ATOM 2278 O O . ASN A 1 292 ? -34.586 -0.529 46.636 1.00 89.06 292 ASN A O 1
ATOM 2282 N N . ILE A 1 293 ? -35.124 -2.234 48.028 1.00 87.12 293 ILE A N 1
ATOM 2283 C CA . ILE A 1 293 ? -35.529 -3.209 47.023 1.00 87.12 293 ILE A CA 1
ATOM 2284 C C . ILE A 1 293 ? -37.018 -3.459 47.236 1.00 87.12 293 ILE A C 1
ATOM 2286 O O . ILE A 1 293 ? -37.431 -4.112 48.197 1.00 87.12 293 ILE A O 1
ATOM 2290 N N . SER A 1 294 ? -37.842 -2.889 46.360 1.00 86.38 294 SER A N 1
ATOM 2291 C CA . SER A 1 294 ? -39.279 -3.198 46.295 1.00 86.38 294 SER A CA 1
ATOM 2292 C C . SER A 1 294 ? -40.044 -2.929 47.593 1.00 86.38 294 SER A C 1
ATOM 2294 O O . SER A 1 294 ? -40.994 -3.629 47.939 1.00 86.38 294 SER A O 1
ATOM 2296 N N . GLY A 1 295 ? -39.628 -1.891 48.320 1.00 86.25 295 GLY A N 1
ATOM 2297 C CA . GLY A 1 295 ? -40.198 -1.491 49.605 1.00 86.25 295 GLY A CA 1
ATOM 2298 C C . GLY A 1 295 ? -39.520 -2.133 50.817 1.00 86.25 295 GLY A C 1
ATOM 2299 O O . GLY A 1 295 ? -39.761 -1.680 51.938 1.00 86.25 295 GLY A O 1
ATOM 2300 N N . SER A 1 296 ? -38.657 -3.135 50.622 1.00 87.06 296 SER A N 1
ATOM 2301 C CA . SER A 1 296 ? -37.816 -3.692 51.680 1.00 87.06 296 SER A CA 1
ATOM 2302 C C . SER A 1 296 ? -36.514 -2.904 51.785 1.00 87.06 296 SER A C 1
ATOM 2304 O O . SER A 1 296 ? -35.849 -2.652 50.783 1.00 87.06 296 SER A O 1
ATOM 2306 N N . ASN A 1 297 ? -36.141 -2.509 53.004 1.00 90.19 297 ASN A N 1
ATOM 2307 C CA . ASN A 1 297 ? -34.865 -1.842 53.246 1.00 90.19 297 ASN A CA 1
ATOM 2308 C C . ASN A 1 297 ? -33.821 -2.867 53.685 1.00 90.19 297 ASN A C 1
ATOM 2310 O O . ASN A 1 297 ? -33.986 -3.507 54.724 1.00 90.19 297 ASN A O 1
ATOM 2314 N N . GLU A 1 298 ? -32.726 -2.946 52.945 1.00 92.06 298 GLU A N 1
ATOM 2315 C CA . GLU A 1 298 ? -31.551 -3.739 53.279 1.00 92.06 298 GLU A CA 1
ATOM 2316 C C . GLU A 1 298 ? -30.395 -2.814 53.686 1.00 92.06 298 GLU A C 1
ATOM 2318 O O . GLU A 1 298 ? -30.184 -1.750 53.095 1.00 92.06 298 GLU A O 1
ATOM 2323 N N . LEU A 1 299 ? -29.663 -3.194 54.736 1.00 92.19 299 LEU A N 1
ATOM 2324 C CA . LEU A 1 299 ? -28.464 -2.485 55.177 1.00 92.19 299 LEU A CA 1
ATOM 2325 C C . LEU A 1 299 ? -27.232 -3.177 54.606 1.00 92.19 299 LEU A C 1
ATOM 2327 O O . LEU A 1 299 ? -27.032 -4.369 54.825 1.00 92.19 299 LEU A O 1
ATOM 2331 N N . LEU A 1 300 ? -26.390 -2.410 53.925 1.00 93.31 300 LEU A N 1
ATOM 2332 C CA . LEU A 1 300 ? -25.215 -2.912 53.230 1.00 93.31 300 LEU A CA 1
ATOM 2333 C C . LEU A 1 300 ? -23.939 -2.556 53.997 1.00 93.31 300 LEU A C 1
ATOM 2335 O O . LEU A 1 300 ? -23.720 -1.375 54.300 1.00 93.31 300 LEU A O 1
ATOM 2339 N N . PRO A 1 301 ? -23.070 -3.536 54.300 1.00 93.88 301 PRO A N 1
ATOM 2340 C CA . PRO A 1 301 ? -21.765 -3.248 54.881 1.00 93.88 301 PRO A CA 1
ATOM 2341 C C . PRO A 1 301 ? -20.853 -2.539 53.860 1.00 93.88 301 PRO A C 1
ATOM 2343 O O . PRO A 1 301 ? -21.142 -2.555 52.662 1.00 93.88 301 PRO A O 1
ATOM 2346 N N . PRO A 1 302 ? -19.729 -1.937 54.291 1.00 94.44 302 PRO A N 1
ATOM 2347 C CA . PRO A 1 302 ? -18.709 -1.434 53.374 1.00 94.44 302 PRO A CA 1
ATOM 2348 C C . PRO A 1 302 ? -18.271 -2.490 52.354 1.00 94.44 302 PRO A C 1
ATOM 2350 O O . PRO A 1 302 ? -18.002 -3.631 52.725 1.00 94.44 302 PRO A O 1
ATOM 2353 N N . GLY A 1 303 ? -18.178 -2.105 51.082 1.00 95.38 303 GLY A N 1
ATOM 2354 C CA . GLY A 1 303 ? -17.863 -3.018 49.986 1.00 95.38 303 GLY A CA 1
ATOM 2355 C C . GLY A 1 303 ? -18.544 -2.639 48.674 1.00 95.38 303 GLY A C 1
ATOM 2356 O O . GLY A 1 303 ? -19.198 -1.598 48.572 1.00 95.38 303 GLY A O 1
ATOM 2357 N N . VAL A 1 304 ? -18.360 -3.492 47.668 1.00 95.56 304 VAL A N 1
ATOM 2358 C CA . VAL A 1 304 ? -19.071 -3.431 46.387 1.00 95.56 304 VAL A CA 1
ATOM 2359 C C . VAL A 1 304 ? -20.167 -4.487 46.421 1.00 95.56 304 VAL A C 1
ATOM 2361 O O . VAL A 1 304 ? -19.886 -5.645 46.723 1.00 95.56 304 VAL A O 1
ATOM 2364 N N . HIS A 1 305 ? -21.397 -4.077 46.123 1.00 94.81 305 HIS A N 1
ATOM 2365 C CA . HIS A 1 305 ? -22.567 -4.950 46.092 1.00 94.81 305 HIS A CA 1
ATOM 2366 C C . HIS A 1 305 ? -23.238 -4.849 44.727 1.00 94.81 305 HIS A C 1
ATOM 2368 O O . HIS A 1 305 ? -23.464 -3.741 44.232 1.00 94.81 305 HIS A O 1
ATOM 2374 N N . GLU A 1 306 ? -23.558 -5.994 44.132 1.00 93.88 306 GLU A N 1
ATOM 2375 C CA . GLU A 1 306 ? -24.216 -6.090 42.829 1.00 93.88 306 GLU A CA 1
ATOM 2376 C C . GLU A 1 306 ? -25.571 -6.776 42.954 1.00 93.88 306 GLU A C 1
ATOM 2378 O O . GLU A 1 306 ? -25.709 -7.803 43.619 1.00 93.88 306 GLU A O 1
ATOM 2383 N N . TYR A 1 307 ? -26.561 -6.215 42.267 1.00 91.94 307 TYR A N 1
ATOM 2384 C CA . TYR A 1 307 ? -27.937 -6.690 42.257 1.00 91.94 307 TYR A CA 1
ATOM 2385 C C . TYR A 1 307 ? -28.409 -6.853 40.819 1.00 91.94 307 TYR A C 1
ATOM 2387 O O . TYR A 1 307 ? -28.077 -6.042 39.953 1.00 91.94 307 TYR A O 1
ATOM 2395 N N . ARG A 1 308 ? -29.194 -7.904 40.571 1.00 90.44 308 ARG A N 1
ATOM 2396 C CA . ARG A 1 308 ? -29.847 -8.167 39.285 1.00 90.44 308 ARG A CA 1
ATOM 2397 C C . ARG A 1 308 ? -31.352 -8.253 39.502 1.00 90.44 308 ARG A C 1
ATOM 2399 O O . ARG A 1 308 ? -31.907 -9.345 39.578 1.00 90.44 308 ARG A O 1
ATOM 2406 N N . GLU A 1 309 ? -32.000 -7.104 39.644 1.00 82.62 309 GLU A N 1
ATOM 2407 C CA . GLU A 1 309 ? -33.450 -7.020 39.790 1.00 82.62 309 GLU A CA 1
ATOM 2408 C C . GLU A 1 309 ? -34.022 -5.889 38.938 1.00 82.62 309 GLU A C 1
ATOM 2410 O O . GLU A 1 309 ? -33.499 -4.782 38.879 1.00 82.62 309 GLU A O 1
ATOM 2415 N N . THR A 1 310 ? -35.152 -6.160 38.288 1.00 66.25 310 THR A N 1
ATOM 2416 C CA . THR A 1 310 ? -35.857 -5.207 37.415 1.00 66.25 310 THR A CA 1
ATOM 2417 C C . THR A 1 310 ? -36.636 -4.128 38.173 1.00 66.25 310 THR A C 1
ATOM 2419 O O . THR A 1 310 ? -37.337 -3.332 37.550 1.00 66.25 310 THR A O 1
ATOM 2422 N N . GLN A 1 311 ? -36.621 -4.142 39.508 1.00 66.50 311 GLN A N 1
ATOM 2423 C CA . GLN A 1 311 ? -37.465 -3.281 40.341 1.00 66.50 311 GLN A CA 1
ATOM 2424 C C . GLN A 1 311 ? -36.694 -2.050 40.842 1.00 66.50 311 GLN A C 1
ATOM 2426 O O . GLN A 1 311 ? -35.473 -2.015 40.791 1.00 66.50 311 GLN A O 1
ATOM 2431 N N . ASN A 1 312 ? -37.418 -1.005 41.263 1.00 71.75 312 ASN A N 1
ATOM 2432 C CA . ASN A 1 312 ? -36.872 0.311 41.621 1.00 71.75 312 ASN A CA 1
ATOM 2433 C C . ASN A 1 312 ? -35.836 0.219 42.754 1.00 71.75 312 ASN A C 1
ATOM 2435 O O . ASN A 1 312 ? -36.199 0.293 43.928 1.00 71.75 312 ASN A O 1
ATOM 2439 N N . VAL A 1 313 ? -34.558 0.099 42.397 1.00 78.12 313 VAL A N 1
ATOM 2440 C CA . VAL A 1 313 ? -33.443 0.169 43.339 1.00 78.12 313 VAL A CA 1
ATOM 2441 C C . VAL A 1 313 ? -33.118 1.638 43.598 1.00 78.12 313 VAL A C 1
ATOM 2443 O O . VAL A 1 313 ? -32.765 2.381 42.682 1.00 78.12 313 VAL A O 1
ATOM 2446 N N . SER A 1 314 ? -33.225 2.074 44.852 1.00 82.56 314 SER A N 1
ATOM 2447 C CA . SER A 1 314 ? -32.750 3.396 45.277 1.00 82.56 314 SER A CA 1
ATOM 2448 C C . SER A 1 314 ? -31.726 3.264 46.395 1.00 82.56 314 SER A C 1
ATOM 2450 O O . SER A 1 314 ? -31.964 2.541 47.367 1.00 82.56 314 SER A O 1
ATOM 2452 N N . TYR A 1 315 ? -30.621 3.998 46.276 1.00 84.56 315 TYR A N 1
ATOM 2453 C CA . TYR A 1 315 ? -29.561 4.057 47.275 1.00 84.56 315 TYR A CA 1
ATOM 2454 C C . TYR A 1 315 ? -29.582 5.400 48.011 1.00 84.56 315 TYR A C 1
ATOM 2456 O O . TYR A 1 315 ? -29.460 6.461 47.396 1.00 84.56 315 TYR A O 1
ATOM 2464 N N . GLU A 1 316 ? -29.707 5.351 49.336 1.00 83.62 316 GLU A N 1
ATOM 2465 C CA . GLU A 1 316 ? -29.501 6.508 50.208 1.00 83.62 316 GLU A CA 1
ATOM 2466 C C . GLU A 1 316 ? -28.110 6.397 50.842 1.00 83.62 316 GLU A C 1
ATOM 2468 O O . GLU A 1 316 ? -27.876 5.555 51.714 1.00 83.62 316 GLU A O 1
ATOM 2473 N N . GLY A 1 317 ? -27.176 7.251 50.415 1.00 75.06 317 GLY A N 1
ATOM 2474 C CA . GLY A 1 317 ? -25.858 7.336 51.040 1.00 75.06 317 GLY A CA 1
ATOM 2475 C C . GLY A 1 317 ? -25.991 7.766 52.501 1.00 75.06 317 GLY A C 1
ATOM 2476 O O . GLY A 1 317 ? -26.414 8.886 52.791 1.00 75.06 317 GLY A O 1
ATOM 2477 N N . SER A 1 318 ? -25.641 6.891 53.447 1.00 63.62 318 SER A N 1
ATOM 2478 C CA . SER A 1 318 ? -25.592 7.281 54.858 1.00 63.62 318 SER A CA 1
ATOM 2479 C C . SER A 1 318 ? -24.416 8.227 55.071 1.00 63.62 318 SER A C 1
ATOM 2481 O O . SER A 1 318 ? -23.302 7.881 54.695 1.00 63.62 318 SER A O 1
ATOM 2483 N N . SER A 1 319 ? -24.605 9.368 55.728 1.00 61.62 319 SER A N 1
ATOM 2484 C CA . SER A 1 319 ? -23.470 10.127 56.261 1.00 61.62 319 SER A CA 1
ATOM 2485 C C . SER A 1 319 ? -22.713 9.281 57.298 1.00 61.62 319 SER A C 1
ATOM 2487 O O . SER A 1 319 ? -23.332 8.408 57.918 1.00 61.62 319 SER A O 1
ATOM 2489 N N . PRO A 1 320 ? -21.399 9.506 57.510 1.00 60.38 320 PRO A N 1
ATOM 2490 C CA . PRO A 1 320 ? -20.649 8.805 58.542 1.00 60.38 320 PRO A CA 1
ATOM 2491 C C . PRO A 1 320 ? -21.305 9.116 59.884 1.00 60.38 320 PRO A C 1
ATOM 2493 O O . PRO A 1 320 ? -21.131 10.191 60.460 1.00 60.38 320 PRO A O 1
ATOM 2496 N N . ARG A 1 321 ? -22.133 8.192 60.370 1.00 54.72 321 ARG A N 1
ATOM 2497 C CA . ARG A 1 321 ? -22.679 8.295 61.710 1.00 54.72 321 ARG A CA 1
ATOM 2498 C C . ARG A 1 321 ? -21.529 7.958 62.629 1.00 54.72 321 ARG A C 1
ATOM 2500 O O . ARG A 1 321 ? -21.164 6.797 62.783 1.00 54.72 321 ARG A O 1
ATOM 2507 N N . THR A 1 322 ? -20.959 8.986 63.247 1.00 47.09 322 THR A N 1
ATOM 2508 C CA . THR A 1 322 ? -20.210 8.815 64.481 1.00 47.09 322 THR A CA 1
ATOM 2509 C C . THR A 1 322 ? -21.163 8.097 65.427 1.00 47.09 322 THR A C 1
ATOM 2511 O O . THR A 1 322 ? -22.101 8.704 65.946 1.00 47.09 322 THR A O 1
ATOM 2514 N N . CYS A 1 323 ? -20.992 6.787 65.601 1.00 45.75 323 CYS A N 1
ATOM 2515 C CA . CYS A 1 323 ? -21.610 6.076 66.704 1.00 45.75 323 CYS A CA 1
ATOM 2516 C C . CYS A 1 323 ? -20.995 6.666 67.971 1.00 45.75 323 CYS A C 1
ATOM 2518 O O . CYS A 1 323 ? -19.985 6.186 68.478 1.00 45.75 323 CYS A O 1
ATOM 2520 N N . VAL A 1 324 ? -21.571 7.767 68.453 1.00 38.97 324 VAL A N 1
ATOM 2521 C CA . VAL A 1 324 ? -21.306 8.269 69.790 1.00 38.97 324 VAL A CA 1
ATOM 2522 C C . VAL A 1 324 ? -21.975 7.264 70.713 1.00 38.97 324 VAL A C 1
ATOM 2524 O O . VAL A 1 324 ? -23.145 7.394 71.067 1.00 38.97 324 VAL A O 1
ATOM 2527 N N . PHE A 1 325 ? -21.233 6.217 71.067 1.00 42.62 325 PHE A N 1
ATOM 2528 C CA . PHE A 1 325 ? -21.554 5.395 72.220 1.00 42.62 325 PHE A CA 1
ATOM 2529 C C . PHE A 1 325 ? -21.419 6.292 73.453 1.00 42.62 325 PHE A C 1
ATOM 2531 O O . PHE A 1 325 ? -20.360 6.398 74.066 1.00 42.62 325 PHE A O 1
ATOM 2538 N N . SER A 1 326 ? -22.495 7.001 73.793 1.00 38.12 326 SER A N 1
ATOM 2539 C CA . SER A 1 326 ? -22.619 7.655 75.088 1.00 38.12 326 SER A CA 1
ATOM 2540 C C . SER A 1 326 ? -22.861 6.561 76.122 1.00 38.12 326 SER A C 1
ATOM 2542 O O . SER A 1 326 ? -23.995 6.164 76.386 1.00 38.12 326 SER A O 1
ATOM 2544 N N . LEU A 1 327 ? -21.774 6.046 76.696 1.00 42.53 327 LEU A N 1
ATOM 2545 C CA . LEU A 1 327 ? -21.809 5.313 77.956 1.00 42.53 327 LEU A CA 1
ATOM 2546 C C . LEU A 1 327 ? -22.211 6.299 79.061 1.00 42.53 327 LEU A C 1
ATOM 2548 O O . LEU A 1 327 ? -21.369 6.858 79.759 1.00 42.53 327 LEU A O 1
ATOM 2552 N N . ARG A 1 328 ? -23.515 6.536 79.220 1.00 39.88 328 ARG A N 1
ATOM 2553 C CA . ARG A 1 328 ? -24.062 7.090 80.460 1.00 39.88 328 ARG A CA 1
ATOM 2554 C C . ARG A 1 328 ? -24.774 5.980 81.219 1.00 39.88 328 ARG A C 1
ATOM 2556 O O . ARG A 1 328 ? -25.854 5.552 80.841 1.00 39.88 328 ARG A O 1
ATOM 2563 N N . ASN A 1 329 ? -24.133 5.584 82.316 1.00 43.09 329 ASN A N 1
ATOM 2564 C CA . ASN A 1 329 ? -24.678 4.811 83.429 1.00 43.09 329 ASN A CA 1
ATOM 2565 C C . ASN A 1 329 ? -25.193 3.407 83.091 1.00 43.09 329 ASN A C 1
ATOM 2567 O O . ASN A 1 329 ? -26.395 3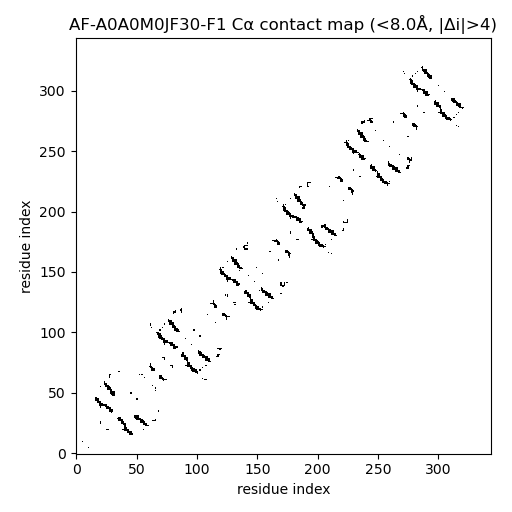.186 83.057 1.00 43.09 329 ASN A O 1
ATOM 2571 N N . GLY A 1 330 ? -24.271 2.448 82.956 1.00 46.66 330 GLY A N 1
ATOM 2572 C CA . GLY A 1 330 ? -24.392 1.123 83.589 1.00 46.66 330 GLY A CA 1
ATOM 2573 C C . GLY A 1 330 ? -25.637 0.261 83.334 1.00 46.66 330 GLY A C 1
ATOM 2574 O O . GLY A 1 330 ? -25.824 -0.705 84.062 1.00 46.66 330 GLY A O 1
ATOM 2575 N N . PHE A 1 331 ? -26.466 0.563 82.337 1.00 41.47 331 PHE A N 1
ATOM 2576 C CA . PHE A 1 331 ? -27.619 -0.245 81.954 1.00 41.47 331 PHE A CA 1
ATOM 2577 C C . PHE A 1 331 ? -27.683 -0.369 80.432 1.00 41.47 331 PHE A C 1
ATOM 2579 O O . PHE A 1 331 ? -27.960 0.591 79.713 1.00 41.47 331 PHE A O 1
ATOM 2586 N N . LEU A 1 332 ? -27.431 -1.588 79.949 1.00 41.75 332 LEU A N 1
ATOM 2587 C CA . LEU A 1 332 ? -27.788 -2.025 78.604 1.00 41.75 332 LEU A CA 1
ATOM 2588 C C . LEU A 1 332 ? -29.318 -2.090 78.514 1.00 41.75 332 LEU A C 1
ATOM 2590 O O . LEU A 1 332 ? -29.923 -3.113 78.818 1.00 41.75 332 LEU A O 1
ATOM 2594 N N . ASN A 1 333 ? -29.944 -0.991 78.098 1.00 36.19 333 ASN A N 1
ATOM 2595 C CA . ASN A 1 333 ? -31.282 -1.050 77.523 1.00 36.19 333 ASN A CA 1
ATOM 2596 C C . ASN A 1 333 ? -31.139 -1.206 76.010 1.00 36.19 333 ASN A C 1
ATOM 2598 O O . ASN A 1 333 ? -30.854 -0.251 75.287 1.00 36.19 333 ASN A O 1
ATOM 2602 N N . CYS A 1 334 ? -31.326 -2.441 75.547 1.00 42.06 334 CYS A N 1
ATOM 2603 C CA . CYS A 1 334 ? -31.511 -2.762 74.142 1.00 42.06 334 CYS A CA 1
ATOM 2604 C C . CYS A 1 334 ? -32.833 -2.151 73.663 1.00 42.06 334 CYS A C 1
ATOM 2606 O O . CYS A 1 334 ? -33.903 -2.699 73.918 1.00 42.06 334 CYS A O 1
ATOM 2608 N N . LEU A 1 335 ? -32.764 -1.029 72.951 1.00 38.00 335 LEU A N 1
ATOM 2609 C CA . LEU A 1 335 ? -33.846 -0.574 72.085 1.00 38.00 335 LEU A CA 1
ATOM 2610 C C . LEU A 1 335 ? -33.345 -0.607 70.642 1.00 38.00 335 LEU A C 1
ATOM 2612 O O . LEU A 1 335 ? -32.485 0.175 70.252 1.00 38.00 335 LEU A O 1
ATOM 2616 N N . ASN A 1 336 ? -33.896 -1.574 69.905 1.00 41.69 336 ASN A N 1
ATOM 2617 C CA . ASN A 1 336 ? -33.885 -1.745 68.454 1.00 41.69 336 ASN A CA 1
ATOM 2618 C C . ASN A 1 336 ? -32.542 -1.512 67.752 1.00 41.69 336 ASN A C 1
ATOM 2620 O O . ASN A 1 336 ? -32.330 -0.486 67.116 1.00 41.69 336 ASN A O 1
ATOM 2624 N N . ASN A 1 337 ? -31.693 -2.541 67.777 1.00 35.31 337 ASN A N 1
ATOM 2625 C CA . ASN A 1 337 ? -30.703 -2.770 66.731 1.00 35.31 337 ASN A CA 1
ATOM 2626 C C . ASN A 1 337 ? -30.658 -4.259 66.379 1.00 35.31 337 ASN A C 1
ATOM 2628 O O . ASN A 1 337 ? -30.481 -5.117 67.244 1.00 35.31 337 ASN A O 1
ATOM 2632 N N . VAL A 1 338 ? -30.810 -4.536 65.085 1.00 41.34 338 VAL A N 1
ATOM 2633 C CA . VAL A 1 338 ? -30.431 -5.798 64.452 1.00 41.34 338 VAL A CA 1
ATOM 2634 C C . VAL A 1 338 ? -28.920 -5.950 64.638 1.00 41.34 338 VAL A C 1
ATOM 2636 O O . VAL A 1 338 ? -28.139 -5.155 64.121 1.00 41.34 338 VAL A O 1
ATOM 2639 N N . HIS A 1 339 ? -28.517 -6.936 65.436 1.00 33.09 339 HIS A N 1
ATOM 2640 C CA . HIS A 1 339 ? -27.122 -7.315 65.626 1.00 33.09 339 HIS A CA 1
ATOM 2641 C C . HIS A 1 339 ? -26.683 -8.210 64.461 1.00 33.09 339 HIS A C 1
ATOM 2643 O O . HIS A 1 339 ? -27.140 -9.345 64.351 1.00 33.09 339 HIS A O 1
ATOM 2649 N N . VAL A 1 340 ? -25.761 -7.728 63.627 1.00 38.97 340 VAL A N 1
ATOM 2650 C CA . VAL A 1 340 ? -24.911 -8.601 62.807 1.00 38.97 340 VAL A CA 1
ATOM 2651 C C . VAL A 1 340 ? -23.655 -8.879 63.628 1.00 38.97 340 VAL A C 1
ATOM 2653 O O . VAL A 1 340 ? -22.814 -8.001 63.815 1.00 38.97 340 VAL A O 1
ATOM 2656 N N . CYS A 1 341 ? -23.559 -10.087 64.181 1.00 34.38 341 CYS A N 1
ATOM 2657 C CA . CYS A 1 341 ? -22.332 -10.593 64.787 1.00 34.38 341 CYS A CA 1
ATOM 2658 C C . CYS A 1 341 ? -21.419 -11.119 63.673 1.00 34.38 341 CYS A C 1
ATOM 2660 O O . CYS A 1 341 ? -21.756 -12.106 63.026 1.00 34.38 341 CYS A O 1
ATOM 2662 N N . LEU A 1 342 ? -20.264 -10.485 63.465 1.00 34.69 342 LEU A N 1
ATOM 2663 C CA . LEU A 1 342 ? -19.157 -11.063 62.702 1.00 34.69 342 LEU A CA 1
ATOM 2664 C C . LEU A 1 342 ? -18.230 -11.783 63.688 1.00 34.69 342 LEU A C 1
ATOM 2666 O O . LEU A 1 342 ? -17.646 -11.146 64.564 1.00 34.69 342 LEU A O 1
ATOM 2670 N N . SER A 1 343 ? -18.136 -13.109 63.574 1.00 33.53 343 SER A N 1
ATOM 2671 C CA . SER A 1 343 ? -17.106 -13.918 64.231 1.00 33.53 343 SER A CA 1
ATOM 2672 C C . SER A 1 343 ? -15.834 -13.933 63.382 1.00 33.53 343 SER A C 1
ATOM 2674 O O . SER A 1 343 ? -15.916 -14.083 62.163 1.00 33.53 343 SER A O 1
ATOM 2676 N N . SER A 1 344 ? -14.703 -13.763 64.065 1.00 45.44 344 SER A N 1
ATOM 2677 C CA . SER A 1 344 ? -13.313 -13.752 63.581 1.00 45.44 344 SER A CA 1
ATOM 2678 C C . SER A 1 344 ? -12.868 -15.000 62.838 1.00 45.44 344 SER A C 1
ATOM 2680 O O . SER A 1 344 ? -13.255 -16.096 63.309 1.00 45.44 344 SER A O 1
#

Foldseek 3Di:
DDPPPPPPVNVVVFVVQKDAADAQKWKWFQFPVRDIDIDHGDIDGCVVGVGPDIDMDGNPDQWDDDQQKIKGAAAPQKWWWKDAQLATDIHHHGIDIGRGNRIGTDDIDGNPDQWDDHQQKIKGAAAQQKWWWKADPNDTDIHHHGIDIGRGNPIDTPGIDGPQDQWDDDQQKIKGAADAQKWWWKAAPNRTDIDHGDIDIGRGNDIDTDDIGGNQPQWDDDQQKIKGAAAQQKWWWKADPQFIDIHHDGGMDIGGGNGIDTPDMDGNPPQWDDHQQKIKGAQAPLWWKWWQDPNDTDIHHHDIDMGRGRGDIDIDTGDNPPPPPPPDDDDPDDDDDDDDDDDD

Radius of gyration: 44.64 Å; Cα contacts (8 Å, |Δi|>4): 733; chains: 1; bounding box: 101×33×150 Å